Protein AF-A0A923ID00-F1 (afdb_monomer_lite)

Organism: NCBI:txid2763016

Structure (mmCIF, N/CA/C/O backbone):
data_AF-A0A923ID00-F1
#
_entry.id   AF-A0A923ID00-F1
#
loop_
_atom_site.group_PDB
_atom_site.id
_atom_site.type_symbol
_atom_site.label_atom_id
_atom_site.label_alt_id
_atom_site.label_comp_id
_atom_site.label_asym_id
_atom_site.label_entity_id
_atom_site.label_seq_id
_atom_site.pdbx_PDB_ins_code
_atom_site.Cartn_x
_atom_site.Cartn_y
_atom_site.Cartn_z
_atom_site.occupancy
_atom_site.B_iso_or_equiv
_atom_site.auth_seq_id
_atom_site.auth_comp_id
_atom_site.auth_asym_id
_atom_site.auth_atom_id
_atom_site.pdbx_PDB_model_num
ATOM 1 N N . MET A 1 1 ? 8.584 4.248 -1.261 1.00 43.72 1 MET A N 1
ATOM 2 C CA . MET A 1 1 ? 7.577 3.615 -2.120 1.00 43.72 1 MET A CA 1
ATOM 3 C C . MET A 1 1 ? 6.356 3.355 -1.273 1.00 43.72 1 MET A C 1
ATOM 5 O O . MET A 1 1 ? 6.527 2.798 -0.193 1.00 43.72 1 MET A O 1
ATOM 9 N N . PHE A 1 2 ? 5.211 3.861 -1.730 1.00 53.38 2 PHE A N 1
ATOM 10 C CA . PHE A 1 2 ? 3.881 3.816 -1.102 1.00 53.38 2 PHE A CA 1
ATOM 11 C C . PHE A 1 2 ? 3.507 5.051 -0.258 1.00 53.38 2 PHE A C 1
ATOM 13 O O . PHE A 1 2 ? 3.771 5.183 0.941 1.00 53.38 2 PHE A O 1
ATOM 20 N N . GLY A 1 3 ? 2.934 6.004 -0.998 1.00 63.91 3 GLY A N 1
ATOM 21 C CA . GLY A 1 3 ? 2.226 7.207 -0.568 1.00 63.91 3 GLY A CA 1
ATOM 22 C C . GLY A 1 3 ? 1.264 7.667 -1.671 1.00 63.91 3 GLY A C 1
ATOM 23 O O . GLY A 1 3 ? 1.154 8.874 -1.902 1.00 63.91 3 GLY A O 1
ATOM 24 N N . TYR A 1 4 ? 0.688 6.705 -2.403 1.00 80.00 4 TYR A N 1
ATOM 25 C CA . TYR A 1 4 ? -0.196 6.933 -3.553 1.00 80.00 4 TYR A CA 1
ATOM 26 C C . TYR A 1 4 ? -1.670 6.890 -3.154 1.00 80.00 4 TYR A C 1
ATOM 28 O O . TYR A 1 4 ? -2.497 7.543 -3.791 1.00 80.00 4 TYR A O 1
ATOM 36 N N . LEU A 1 5 ? -1.992 6.159 -2.083 1.00 84.50 5 LEU A N 1
ATOM 37 C CA . LEU A 1 5 ? -3.348 6.006 -1.563 1.00 84.50 5 LEU A CA 1
ATOM 38 C C . LEU A 1 5 ? -3.588 6.970 -0.398 1.00 84.50 5 LEU A C 1
ATOM 40 O O . LEU A 1 5 ? -4.024 6.591 0.688 1.00 84.50 5 LEU A O 1
ATOM 44 N N . THR A 1 6 ? -3.260 8.240 -0.622 1.00 86.75 6 THR A N 1
ATOM 45 C CA . THR A 1 6 ? -3.445 9.310 0.360 1.00 86.75 6 THR A CA 1
ATOM 46 C C . THR A 1 6 ? -4.684 10.132 0.045 1.00 86.75 6 THR A C 1
ATOM 48 O O . THR A 1 6 ? -4.957 10.361 -1.134 1.00 86.75 6 THR A O 1
ATOM 51 N N . PRO A 1 7 ? -5.388 10.653 1.061 1.00 90.38 7 PRO A N 1
ATOM 52 C CA . PRO A 1 7 ? -6.474 11.587 0.826 1.00 90.38 7 PRO A CA 1
ATOM 53 C C . PRO A 1 7 ? -5.959 12.875 0.170 1.00 90.38 7 PRO A C 1
ATOM 55 O O . PRO A 1 7 ? -4.814 13.292 0.379 1.00 90.38 7 PRO A O 1
ATOM 58 N N . LEU A 1 8 ? -6.829 13.527 -0.598 1.00 91.25 8 LEU A N 1
ATOM 59 C CA . LEU A 1 8 ? -6.637 14.903 -1.026 1.00 91.25 8 LEU A CA 1
ATOM 60 C C . LEU A 1 8 ? -6.977 15.823 0.152 1.00 91.25 8 LEU A C 1
ATOM 62 O O . LEU A 1 8 ? -8.150 16.076 0.432 1.00 91.25 8 LEU A O 1
ATOM 66 N N . ASN A 1 9 ? -5.935 16.275 0.857 1.00 87.31 9 ASN A N 1
ATOM 67 C CA . ASN A 1 9 ? -6.047 17.057 2.094 1.00 87.31 9 ASN A CA 1
ATOM 68 C C . ASN A 1 9 ? -6.925 18.306 1.938 1.00 87.31 9 ASN A C 1
ATOM 70 O O . ASN A 1 9 ? -7.743 18.566 2.817 1.00 87.31 9 ASN A O 1
ATOM 74 N N . ASP A 1 10 ? -6.792 19.012 0.815 1.00 87.06 10 ASP A N 1
ATOM 75 C CA . ASP A 1 10 ? -7.501 20.265 0.524 1.00 87.06 10 ASP A CA 1
ATOM 76 C C . ASP A 1 10 ? -9.032 20.079 0.479 1.00 87.06 10 ASP A C 1
ATOM 78 O O . ASP A 1 10 ? -9.789 21.015 0.720 1.00 87.06 10 ASP A O 1
ATOM 82 N N . GLU A 1 11 ? -9.490 18.847 0.238 1.00 91.88 11 GLU A N 1
ATOM 83 C CA . GLU A 1 11 ? -10.904 18.466 0.153 1.00 91.88 11 GLU A CA 1
ATOM 84 C C . GLU A 1 11 ? -11.407 17.740 1.417 1.00 91.88 11 GLU A C 1
ATOM 86 O O . GLU A 1 11 ? -12.543 17.262 1.470 1.00 91.88 11 GLU A O 1
ATOM 91 N N . LEU A 1 12 ? -10.576 17.617 2.461 1.00 91.62 12 LEU A N 1
ATOM 92 C CA . LEU A 1 12 ? -10.998 17.057 3.745 1.00 91.62 12 LEU A CA 1
ATOM 93 C C . LEU A 1 12 ? -11.619 18.137 4.630 1.00 91.62 12 LEU A C 1
ATOM 95 O O . LEU A 1 12 ? -11.028 19.189 4.881 1.00 91.62 12 LEU A O 1
ATOM 99 N N . ARG A 1 13 ? -12.766 17.839 5.255 1.00 92.62 13 ARG A N 1
ATOM 100 C CA . ARG A 1 13 ? -13.257 18.697 6.343 1.00 92.62 13 ARG A CA 1
ATOM 101 C C . ARG A 1 13 ? -12.259 18.651 7.496 1.00 92.62 13 ARG A C 1
ATOM 103 O O . ARG A 1 13 ? -11.671 17.611 7.782 1.00 92.62 13 ARG A O 1
ATOM 110 N N . ILE A 1 14 ? -12.164 19.729 8.275 1.00 90.81 14 ILE A N 1
ATOM 111 C CA . ILE A 1 14 ? -11.240 19.814 9.426 1.00 90.81 14 ILE A CA 1
ATOM 112 C C . ILE A 1 14 ? -11.385 18.612 10.382 1.00 90.81 14 ILE A C 1
ATOM 114 O O . ILE A 1 14 ? -10.395 18.115 10.918 1.00 90.81 14 ILE A O 1
ATOM 118 N N . ARG A 1 15 ? -12.613 18.116 10.594 1.00 90.06 15 ARG A N 1
ATOM 119 C CA . ARG A 1 15 ? -12.877 16.921 11.417 1.00 90.06 15 ARG A CA 1
ATOM 120 C C . ARG A 1 15 ? -12.279 15.640 10.818 1.00 90.06 15 ARG A C 1
ATOM 122 O O . ARG A 1 15 ? -11.720 14.839 11.556 1.00 90.06 15 ARG A O 1
ATOM 129 N N . GLU A 1 16 ? -12.373 15.471 9.500 1.00 91.62 16 GLU A N 1
ATOM 130 C CA . GLU A 1 16 ? -11.871 14.310 8.763 1.00 91.62 16 GLU A CA 1
ATOM 131 C C . GLU A 1 16 ? -10.348 14.365 8.710 1.00 91.62 16 GLU A C 1
ATOM 133 O O . GLU A 1 16 ? -9.690 13.400 9.077 1.00 91.62 16 GLU A O 1
ATOM 138 N N . TYR A 1 17 ? -9.776 15.532 8.414 1.00 90.44 17 TYR A N 1
ATOM 139 C CA . TYR A 1 17 ? -8.335 15.757 8.495 1.00 90.44 17 TYR A CA 1
ATOM 140 C C . TYR A 1 17 ? -7.764 15.405 9.881 1.00 90.44 17 TYR A C 1
ATOM 142 O O . TYR A 1 17 ? -6.772 14.680 9.993 1.00 90.44 17 TYR A O 1
ATOM 150 N N . ARG A 1 18 ? -8.418 15.855 10.963 1.00 89.62 18 ARG A N 1
ATOM 151 C CA . ARG A 1 18 ? -8.026 15.501 12.340 1.00 89.62 18 ARG A CA 1
ATOM 152 C C . ARG A 1 18 ? -8.167 14.006 12.622 1.00 89.62 18 ARG A C 1
ATOM 154 O O . ARG A 1 18 ? -7.300 13.456 13.295 1.00 89.62 18 ARG A O 1
ATOM 161 N N . ALA A 1 19 ? -9.220 13.361 12.123 1.00 90.81 19 ALA A N 1
ATOM 162 C CA . ALA A 1 19 ? -9.419 11.923 12.272 1.00 90.81 19 ALA A CA 1
ATOM 163 C C . ALA A 1 19 ? -8.337 11.127 11.527 1.00 90.81 19 ALA A C 1
ATOM 165 O O . ALA A 1 19 ? -7.677 10.294 12.141 1.00 90.81 19 ALA A O 1
ATOM 166 N N . TYR A 1 20 ? -8.070 11.448 10.259 1.00 91.50 20 TYR A N 1
ATOM 167 C CA . TYR A 1 20 ? -7.022 10.819 9.454 1.00 91.50 20 TYR A CA 1
ATOM 168 C C . TYR A 1 20 ? -5.645 10.951 10.109 1.00 91.50 20 TYR A C 1
ATOM 170 O O . TYR A 1 20 ? -4.943 9.959 10.309 1.00 91.50 20 TYR A O 1
ATOM 178 N N . ARG A 1 21 ? -5.282 12.170 10.536 1.00 89.31 21 ARG A N 1
ATOM 179 C CA . ARG A 1 21 ? -4.042 12.413 11.286 1.00 89.31 21 ARG A CA 1
ATOM 180 C C . ARG A 1 21 ? -4.016 11.621 12.596 1.00 89.31 21 ARG A C 1
ATOM 182 O O . ARG A 1 21 ? -2.974 11.082 12.965 1.00 89.31 21 ARG A O 1
ATOM 189 N N . GLY A 1 22 ? -5.152 11.528 13.282 1.00 92.25 22 GLY A N 1
ATOM 190 C CA . GLY A 1 22 ? -5.307 10.738 14.497 1.00 92.25 22 GLY A CA 1
ATOM 191 C C . GLY A 1 22 ? -5.032 9.251 14.277 1.00 92.25 22 GLY A C 1
ATOM 192 O O . GLY A 1 22 ? -4.302 8.660 15.071 1.00 92.25 22 GLY A O 1
ATOM 193 N N . VAL A 1 23 ? -5.537 8.666 13.187 1.00 93.44 23 VAL A N 1
ATOM 194 C CA . VAL A 1 23 ? -5.283 7.265 12.810 1.00 93.44 23 VAL A CA 1
ATOM 195 C C . VAL A 1 23 ? -3.827 7.064 12.387 1.00 93.44 23 VAL A C 1
ATOM 197 O O . VAL A 1 23 ? -3.189 6.136 12.872 1.00 93.44 23 VAL A O 1
ATOM 200 N N . TYR A 1 24 ? -3.246 7.966 11.587 1.00 92.31 24 TYR A N 1
ATOM 201 C CA . TYR A 1 24 ? -1.822 7.916 11.219 1.00 92.31 24 TYR A CA 1
ATOM 202 C C . TYR A 1 24 ? -0.906 7.925 12.456 1.00 92.31 24 TYR A C 1
ATOM 204 O O . TYR A 1 24 ? 0.003 7.102 12.597 1.00 92.31 24 TYR A O 1
ATOM 212 N N . CYS A 1 25 ? -1.167 8.820 13.413 1.00 92.31 25 CYS A N 1
ATOM 213 C CA . CYS A 1 25 ? -0.431 8.849 14.675 1.00 92.31 25 CYS A CA 1
ATOM 214 C C . CYS A 1 25 ? -0.750 7.644 15.574 1.00 92.31 25 CYS A C 1
ATOM 216 O O . CYS A 1 25 ? 0.135 7.189 16.302 1.00 92.31 25 CYS A O 1
ATOM 218 N N . GLY A 1 26 ? -1.972 7.112 15.511 1.00 93.75 26 GLY A N 1
ATOM 219 C CA . GLY A 1 26 ? -2.363 5.869 16.175 1.00 93.75 26 GLY A CA 1
ATOM 220 C C . GLY A 1 26 ? -1.537 4.687 15.671 1.00 93.75 26 GLY A C 1
ATOM 221 O O . GLY A 1 26 ? -0.954 3.966 16.475 1.00 93.75 26 GLY A O 1
ATOM 222 N N . LEU A 1 27 ? -1.361 4.567 14.351 1.00 94.19 27 LEU A N 1
ATOM 223 C CA . LEU A 1 27 ? -0.526 3.541 13.719 1.00 94.19 27 LEU A CA 1
ATOM 224 C C . LEU A 1 27 ? 0.938 3.656 14.158 1.00 94.19 27 LEU A C 1
ATOM 226 O O . LEU A 1 27 ? 1.554 2.664 14.538 1.00 94.19 27 LEU A O 1
ATOM 230 N N . CYS A 1 28 ? 1.480 4.877 14.207 1.00 93.38 28 CYS A N 1
ATOM 231 C CA . CYS A 1 28 ? 2.819 5.141 14.746 1.00 93.38 28 CYS A CA 1
ATOM 232 C C . CYS A 1 28 ? 2.980 4.630 16.188 1.00 93.38 28 CYS A C 1
ATOM 234 O O . CYS A 1 28 ? 3.991 4.015 16.539 1.00 93.38 28 CYS A O 1
ATOM 236 N N . LYS A 1 29 ? 1.993 4.896 17.053 1.00 92.50 29 LYS A N 1
ATOM 237 C CA . LYS A 1 29 ? 2.026 4.433 18.445 1.00 92.50 29 LYS A CA 1
ATOM 238 C C . LYS A 1 29 ? 1.856 2.926 18.550 1.00 92.50 29 LYS A C 1
ATOM 240 O O . LYS A 1 29 ? 2.556 2.318 19.356 1.00 92.50 29 LYS A O 1
ATOM 245 N N . GLU A 1 30 ? 0.994 2.338 17.731 1.00 94.56 30 GLU A N 1
ATOM 246 C CA . GLU A 1 30 ? 0.755 0.899 17.708 1.00 94.56 30 GLU A CA 1
ATOM 247 C C . GLU A 1 30 ? 2.005 0.124 17.270 1.00 94.56 30 GLU A C 1
ATOM 249 O O . GLU A 1 30 ? 2.373 -0.846 17.931 1.00 94.56 30 GLU A O 1
ATOM 254 N N . LEU A 1 31 ? 2.732 0.611 16.255 1.00 93.94 31 LEU A N 1
ATOM 255 C CA . LEU A 1 31 ? 4.055 0.097 15.874 1.00 93.94 31 LEU A CA 1
ATOM 256 C C . LEU A 1 31 ? 5.018 0.135 17.066 1.00 93.94 31 LEU A C 1
ATOM 258 O O . LEU A 1 31 ? 5.549 -0.894 17.482 1.00 93.94 31 LEU A O 1
ATOM 262 N N . GLY A 1 32 ? 5.165 1.309 17.689 1.00 92.69 32 GLY A N 1
ATOM 263 C CA . GLY A 1 32 ? 6.022 1.485 18.861 1.00 92.69 32 GLY A CA 1
ATOM 264 C C . GLY A 1 32 ? 5.678 0.549 20.023 1.00 92.69 32 GLY A C 1
ATOM 265 O O . GLY A 1 32 ? 6.578 0.024 20.675 1.00 92.69 32 GLY A O 1
ATOM 266 N N . ARG A 1 33 ? 4.381 0.330 20.266 1.00 92.50 33 ARG A N 1
ATOM 267 C CA . ARG A 1 33 ? 3.855 -0.529 21.333 1.00 92.50 33 ARG A CA 1
ATOM 268 C C . ARG A 1 33 ? 4.092 -2.013 21.056 1.00 92.50 33 ARG A C 1
ATOM 270 O O . ARG A 1 33 ? 4.426 -2.745 21.980 1.00 92.50 33 ARG A O 1
ATOM 277 N N . ARG A 1 34 ? 3.902 -2.460 19.811 1.00 93.50 34 ARG A N 1
ATOM 278 C CA . ARG A 1 34 ? 4.012 -3.877 19.422 1.00 93.50 34 ARG A CA 1
ATOM 279 C C . ARG A 1 34 ? 5.435 -4.326 19.134 1.00 93.50 34 ARG A C 1
ATOM 281 O O . ARG A 1 34 ? 5.768 -5.470 19.424 1.00 93.50 34 ARG A O 1
ATOM 288 N N . TYR A 1 35 ? 6.231 -3.452 18.527 1.00 93.00 35 TYR A N 1
ATOM 289 C CA . TYR A 1 35 ? 7.487 -3.809 17.862 1.00 93.00 35 TYR A CA 1
ATOM 290 C C . TYR A 1 35 ? 8.658 -2.905 18.265 1.00 93.00 35 TYR A C 1
ATOM 292 O O . TYR A 1 35 ? 9.747 -2.996 17.704 1.00 93.00 35 TYR A O 1
ATOM 300 N N . GLY A 1 36 ? 8.454 -2.029 19.251 1.00 90.38 36 GLY A N 1
ATOM 301 C CA . GLY A 1 36 ? 9.482 -1.130 19.763 1.00 90.38 36 GLY A CA 1
ATOM 302 C C . GLY A 1 36 ? 9.689 0.117 18.903 1.00 90.38 36 GLY A C 1
ATOM 303 O O . GLY A 1 36 ? 9.139 0.276 17.816 1.00 90.38 36 GLY A O 1
ATOM 304 N N . GLN A 1 37 ? 10.500 1.047 19.403 1.00 89.00 37 GLN A N 1
ATOM 305 C CA . GLN A 1 37 ? 10.597 2.404 18.850 1.00 89.00 37 GLN A CA 1
ATOM 306 C C . GLN A 1 37 ? 11.162 2.467 17.426 1.00 89.00 37 GLN A C 1
ATOM 308 O O . GLN A 1 37 ? 10.753 3.342 16.666 1.00 89.00 37 GLN A O 1
ATOM 313 N N . ALA A 1 38 ? 12.046 1.538 17.050 1.00 86.38 38 ALA A N 1
ATOM 314 C CA . ALA A 1 38 ? 12.622 1.479 15.706 1.00 86.38 38 ALA A CA 1
ATOM 315 C C . ALA A 1 38 ? 11.554 1.236 14.625 1.00 86.38 38 ALA A C 1
ATOM 317 O O . ALA A 1 38 ? 11.613 1.839 13.557 1.00 86.38 38 ALA A O 1
ATOM 318 N N . SER A 1 39 ? 10.523 0.439 14.929 1.00 86.44 39 SER A N 1
ATOM 319 C CA . SER A 1 39 ? 9.430 0.142 13.991 1.00 86.44 39 SER A CA 1
ATOM 320 C C . SER A 1 39 ? 8.610 1.375 13.594 1.00 86.44 39 SER A C 1
ATOM 322 O O . SER A 1 39 ? 7.990 1.389 12.536 1.00 86.44 39 SER A O 1
ATOM 324 N N . ARG A 1 40 ? 8.648 2.455 14.388 1.00 88.81 40 ARG A N 1
ATOM 325 C CA . ARG A 1 40 ? 7.964 3.716 14.060 1.00 88.81 40 ARG A CA 1
ATOM 326 C C . ARG A 1 40 ? 8.525 4.380 12.804 1.00 88.81 40 ARG A C 1
ATOM 328 O O . ARG A 1 40 ? 7.817 5.162 12.181 1.00 88.81 40 ARG A O 1
ATOM 335 N N . LEU A 1 41 ? 9.774 4.079 12.441 1.00 85.06 41 LEU A N 1
ATOM 336 C CA . LEU A 1 41 ? 10.413 4.583 11.222 1.00 85.06 41 LEU A CA 1
ATOM 337 C C . LEU A 1 41 ? 9.831 3.955 9.951 1.00 85.06 41 LEU A C 1
ATOM 339 O O . LEU A 1 41 ? 10.010 4.506 8.871 1.00 85.06 41 LEU A O 1
ATOM 343 N N . LEU A 1 42 ? 9.118 2.833 10.082 1.00 84.94 42 LEU A N 1
ATOM 344 C CA . LEU A 1 42 ? 8.449 2.160 8.969 1.00 84.94 42 LEU A CA 1
ATOM 345 C C . LEU A 1 42 ? 7.152 2.854 8.554 1.00 84.94 42 LEU A C 1
ATOM 347 O O . LEU A 1 42 ? 6.598 2.533 7.508 1.00 84.94 42 LEU A O 1
ATOM 351 N N . LEU A 1 43 ? 6.644 3.767 9.387 1.00 85.19 43 LEU A N 1
ATOM 352 C CA . LEU A 1 43 ? 5.345 4.400 9.212 1.00 85.19 43 LEU A CA 1
ATOM 353 C C . LEU A 1 43 ? 5.183 4.985 7.805 1.00 85.19 43 LEU A C 1
ATOM 355 O O . LEU A 1 43 ? 5.946 5.854 7.380 1.00 85.19 43 LEU A O 1
ATOM 359 N N . ASN A 1 44 ? 4.135 4.543 7.118 1.00 80.31 44 ASN A N 1
ATOM 360 C CA . ASN A 1 44 ? 3.734 5.048 5.816 1.00 80.31 44 ASN A CA 1
ATOM 361 C C . ASN A 1 44 ? 2.235 5.385 5.811 1.00 80.31 44 ASN A C 1
ATOM 363 O O . ASN A 1 44 ? 1.484 5.006 6.712 1.00 80.31 44 ASN A O 1
ATOM 367 N N . TYR A 1 45 ? 1.810 6.158 4.813 1.00 78.06 45 TYR A N 1
ATOM 368 C CA . TYR A 1 45 ? 0.412 6.574 4.702 1.00 78.06 45 TYR A CA 1
ATOM 369 C C . TYR A 1 45 ? -0.478 5.481 4.110 1.00 78.06 45 TYR A C 1
ATOM 371 O O . TYR A 1 45 ? -1.638 5.383 4.488 1.00 78.06 45 TYR A O 1
ATOM 379 N N . ASP A 1 46 ? 0.056 4.627 3.240 1.00 80.06 46 ASP A N 1
ATOM 380 C CA . ASP A 1 46 ? -0.772 3.656 2.522 1.00 80.06 46 ASP A CA 1
ATOM 381 C C . ASP A 1 46 ? -1.344 2.576 3.463 1.00 80.06 46 ASP A C 1
ATOM 383 O O . ASP A 1 46 ? -2.474 2.134 3.276 1.00 80.06 46 ASP A O 1
ATOM 387 N N . LEU A 1 47 ? -0.656 2.220 4.557 1.00 88.69 47 LEU A N 1
ATOM 388 C CA . LEU A 1 47 ? -1.190 1.270 5.548 1.00 88.69 47 LEU A CA 1
ATOM 389 C C . LEU A 1 47 ? -2.191 1.922 6.518 1.00 88.69 47 LEU A C 1
ATOM 391 O O . LEU A 1 47 ? -2.919 1.215 7.215 1.00 88.69 47 LEU A O 1
ATOM 395 N N . VAL A 1 48 ? -2.315 3.256 6.521 1.00 90.19 48 VAL A N 1
ATOM 396 C CA . VAL A 1 48 ? -3.452 3.922 7.180 1.00 90.19 48 VAL A CA 1
ATOM 397 C C . VAL A 1 48 ? -4.753 3.562 6.476 1.00 90.19 48 VAL A C 1
ATOM 399 O O . VAL A 1 48 ? -5.759 3.369 7.154 1.00 90.19 48 VAL A O 1
ATOM 402 N N . LEU A 1 49 ? -4.740 3.386 5.150 1.00 92.12 49 LEU A N 1
ATOM 403 C CA . LEU A 1 49 ? -5.921 2.937 4.417 1.00 92.12 49 LEU A CA 1
ATOM 404 C C . LEU A 1 49 ? -6.384 1.551 4.881 1.00 92.12 49 LEU A C 1
ATOM 406 O O . LEU A 1 49 ? -7.581 1.342 5.053 1.00 92.12 49 LEU A O 1
ATOM 410 N N . ILE A 1 50 ? -5.449 0.632 5.143 1.00 95.25 50 ILE A N 1
ATOM 411 C CA . ILE A 1 50 ? -5.760 -0.698 5.690 1.00 95.25 50 ILE A CA 1
ATOM 412 C C . ILE A 1 50 ? -6.435 -0.581 7.055 1.00 95.25 50 ILE A C 1
ATOM 414 O O . ILE A 1 50 ? -7.468 -1.209 7.278 1.00 95.25 50 ILE A O 1
ATOM 418 N N . ALA A 1 51 ? -5.904 0.262 7.945 1.00 95.50 51 ALA A N 1
ATOM 419 C CA . ALA A 1 51 ? -6.522 0.491 9.248 1.00 95.50 51 ALA A CA 1
ATOM 420 C C . ALA A 1 51 ? -7.937 1.077 9.116 1.00 95.50 51 ALA A C 1
ATOM 422 O O . ALA A 1 51 ? -8.873 0.563 9.725 1.00 95.50 51 ALA A O 1
ATOM 423 N N . LEU A 1 52 ? -8.106 2.106 8.275 1.00 95.19 52 LEU A N 1
ATOM 424 C CA . LEU A 1 52 ? -9.397 2.753 8.030 1.00 95.19 52 LEU A CA 1
ATOM 425 C C . LEU A 1 52 ? -10.425 1.796 7.422 1.00 95.19 52 LEU A C 1
ATOM 427 O O . LEU A 1 52 ? -11.586 1.837 7.826 1.00 95.19 52 LEU A O 1
ATOM 431 N N . ALA A 1 53 ? -10.011 0.952 6.474 1.00 95.75 53 ALA A N 1
ATOM 432 C CA . ALA A 1 53 ? -10.870 -0.033 5.829 1.00 95.75 53 ALA A CA 1
ATOM 433 C C . ALA A 1 53 ? -11.298 -1.131 6.812 1.00 95.75 53 ALA A C 1
ATOM 435 O O . ALA A 1 53 ? -12.489 -1.403 6.931 1.00 95.75 53 ALA A O 1
ATOM 436 N N . ALA A 1 54 ? -10.353 -1.715 7.556 1.00 96.75 54 ALA A N 1
ATOM 437 C CA . ALA A 1 54 ? -10.644 -2.765 8.529 1.00 96.75 54 ALA A CA 1
ATOM 438 C C . ALA A 1 54 ? -11.573 -2.273 9.651 1.00 96.75 54 ALA A C 1
ATOM 440 O O . ALA A 1 54 ? -12.608 -2.886 9.910 1.00 96.75 54 ALA A O 1
ATOM 441 N N . ASP A 1 55 ? -11.258 -1.131 10.273 1.00 96.25 55 ASP A N 1
ATOM 442 C CA . ASP A 1 55 ? -12.111 -0.555 11.320 1.00 96.25 55 ASP A CA 1
ATOM 443 C C . ASP A 1 55 ? -13.454 -0.062 10.746 1.00 96.25 55 ASP A C 1
ATOM 445 O O . ASP A 1 55 ? -14.501 -0.225 11.375 1.00 96.25 55 ASP A O 1
ATOM 449 N N . GLY A 1 56 ? -13.444 0.471 9.518 1.00 96.19 56 GLY A N 1
ATOM 450 C CA . GLY A 1 56 ? -14.628 0.942 8.796 1.00 96.19 56 GLY A CA 1
ATOM 451 C C . GLY A 1 56 ? -15.650 -0.159 8.512 1.00 96.19 56 GLY A C 1
ATOM 452 O O . GLY A 1 56 ? -16.852 0.048 8.687 1.00 96.19 56 GLY A O 1
ATOM 453 N N . LEU A 1 57 ? -15.183 -1.342 8.109 1.00 96.25 57 LEU A N 1
ATOM 454 C CA . LEU A 1 57 ? -16.021 -2.518 7.853 1.00 96.25 57 LEU A CA 1
ATOM 455 C C . LEU A 1 57 ? -16.516 -3.169 9.145 1.00 96.25 57 LEU A C 1
ATOM 457 O O . LEU A 1 57 ? -17.668 -3.607 9.215 1.00 96.25 57 LEU A O 1
ATOM 461 N N . ALA A 1 58 ? -15.660 -3.208 10.168 1.00 95.56 58 ALA A N 1
ATOM 462 C CA . ALA A 1 58 ? -15.988 -3.754 11.479 1.00 95.56 58 ALA A CA 1
ATOM 463 C C . ALA A 1 58 ? -16.930 -2.851 12.299 1.00 95.56 58 ALA A C 1
ATOM 465 O O . ALA A 1 58 ? -17.474 -3.308 13.302 1.00 95.56 58 ALA A O 1
ATOM 466 N N . GLY A 1 59 ? -17.136 -1.593 11.888 1.00 93.69 59 GLY A N 1
ATOM 467 C CA . GLY A 1 59 ? -17.933 -0.621 12.643 1.00 93.69 59 GLY A CA 1
ATOM 468 C C . GLY A 1 59 ? -17.248 -0.168 13.930 1.00 93.69 59 GLY A C 1
ATOM 469 O O . GLY A 1 59 ? -17.914 0.128 14.919 1.00 93.69 59 GLY A O 1
ATOM 470 N N . VAL A 1 60 ? -15.913 -0.153 13.941 1.00 92.38 60 VAL A N 1
ATOM 471 C CA . VAL A 1 60 ? -15.120 0.321 15.077 1.00 92.38 60 VAL A CA 1
ATOM 472 C C . VAL A 1 60 ? -14.918 1.831 14.920 1.00 92.38 60 VAL A C 1
ATOM 474 O O . VAL A 1 60 ? -14.183 2.254 14.023 1.00 92.38 60 VAL A O 1
ATOM 477 N N . PRO A 1 61 ? -15.535 2.669 15.772 1.00 83.88 61 PRO A N 1
ATOM 478 C CA . PRO A 1 61 ? -15.377 4.110 15.663 1.00 83.88 61 PRO A CA 1
ATOM 479 C C . PRO A 1 61 ? -13.962 4.531 16.089 1.00 83.88 61 PRO A C 1
ATOM 481 O O . PRO A 1 61 ? -13.379 3.926 16.999 1.00 83.88 61 PRO A O 1
ATOM 484 N N . PRO A 1 62 ? -13.404 5.604 15.500 1.00 77.25 62 PRO A N 1
ATOM 485 C CA . PRO A 1 62 ? -12.101 6.113 15.899 1.00 77.25 62 PRO A CA 1
ATOM 486 C C . PRO A 1 62 ? -12.153 6.643 17.338 1.00 77.25 62 PRO A C 1
ATOM 488 O O . PRO A 1 62 ? -12.798 7.650 17.637 1.00 77.25 62 PRO A O 1
ATOM 491 N N . GLN A 1 63 ? -11.435 5.981 18.245 1.00 83.38 63 GLN A N 1
ATOM 492 C CA . GLN A 1 63 ? -11.320 6.403 19.640 1.00 83.38 63 GLN A CA 1
ATOM 493 C C . GLN A 1 63 ? -10.204 7.438 19.770 1.00 83.38 63 GLN A C 1
ATOM 495 O O . GLN A 1 63 ? -9.050 7.099 20.025 1.00 83.38 63 GLN A O 1
ATOM 500 N N . LEU A 1 64 ? -10.540 8.706 19.536 1.00 87.75 64 LEU A N 1
ATOM 501 C CA . LEU A 1 64 ? -9.568 9.796 19.551 1.00 87.75 64 LEU A CA 1
ATOM 502 C C . LEU A 1 64 ? -9.371 10.365 20.962 1.00 87.75 64 LEU A C 1
ATOM 504 O O . LEU A 1 64 ? -10.281 10.960 21.539 1.00 87.75 64 LEU A O 1
ATOM 508 N N . SER A 1 65 ? -8.149 10.265 21.478 1.00 88.94 65 SER A N 1
ATOM 509 C CA . SER A 1 65 ? -7.708 10.859 22.744 1.00 88.94 65 SER A CA 1
ATOM 510 C C . SER A 1 65 ? -6.693 11.990 22.494 1.00 88.94 65 SER A C 1
ATOM 512 O O . SER A 1 65 ? -5.818 11.872 21.631 1.00 88.94 65 SER A O 1
ATOM 514 N N . PRO A 1 66 ? -6.767 13.121 23.226 1.00 90.25 66 PRO A N 1
ATOM 515 C CA . PRO A 1 66 ? -5.726 14.146 23.195 1.00 90.25 66 PRO A CA 1
ATOM 516 C C . PRO A 1 66 ? -4.403 13.643 23.784 1.00 90.25 66 PRO A C 1
ATOM 518 O O . PRO A 1 66 ? -4.225 13.574 25.002 1.00 90.25 66 PRO A O 1
ATOM 521 N N . GLU A 1 67 ? -3.432 13.363 22.921 1.00 89.00 67 GLU A N 1
ATOM 522 C CA . GLU A 1 67 ? -2.137 12.809 23.309 1.00 89.00 67 GLU A CA 1
ATOM 523 C C . GLU A 1 67 ? -0.970 13.589 22.693 1.00 89.00 67 GLU A C 1
ATOM 525 O O . GLU A 1 67 ? -1.125 14.340 21.733 1.00 89.00 67 GLU A O 1
ATOM 530 N N . ARG A 1 68 ? 0.225 13.428 23.274 1.00 85.00 68 ARG A N 1
ATOM 531 C CA . ARG A 1 68 ? 1.468 13.990 22.725 1.00 85.00 68 ARG A CA 1
ATOM 532 C C . ARG A 1 68 ? 2.102 13.006 21.742 1.00 85.00 68 ARG A C 1
ATOM 534 O O . ARG A 1 68 ? 2.044 11.786 21.949 1.00 85.00 68 ARG A O 1
ATOM 541 N N . CYS A 1 69 ? 2.733 13.545 20.705 1.00 83.44 69 CYS A N 1
ATOM 542 C CA . CYS A 1 69 ? 3.542 12.806 19.739 1.00 83.44 69 CYS A CA 1
ATOM 543 C C . CYS A 1 69 ? 5.031 13.093 19.977 1.00 83.44 69 CYS A C 1
ATOM 545 O O . CYS A 1 69 ? 5.386 14.179 20.425 1.00 83.44 69 CYS A O 1
ATOM 547 N N . ILE A 1 70 ? 5.914 12.147 19.647 1.00 78.94 70 ILE A N 1
ATOM 548 C CA . ILE A 1 70 ? 7.372 12.358 19.732 1.00 78.94 70 ILE A CA 1
ATOM 549 C C . ILE A 1 70 ? 7.815 13.470 18.767 1.00 78.94 70 ILE A C 1
ATOM 551 O O . ILE A 1 70 ? 8.694 14.252 19.105 1.00 78.94 70 ILE A O 1
ATOM 555 N N . ALA A 1 71 ? 7.164 13.583 17.604 1.00 77.06 71 ALA A N 1
ATOM 556 C CA . ALA A 1 71 ? 7.414 14.651 16.632 1.00 77.06 71 ALA A CA 1
ATOM 557 C C . ALA A 1 71 ? 6.847 16.021 17.064 1.00 77.06 71 ALA A C 1
ATOM 559 O O . ALA A 1 71 ? 7.261 17.050 16.545 1.00 77.06 71 ALA A O 1
ATOM 560 N N . GLY A 1 72 ? 5.922 16.043 18.029 1.00 76.19 72 GLY A N 1
ATOM 561 C CA . GLY A 1 72 ? 5.285 17.254 18.546 1.00 76.19 72 GLY A CA 1
ATOM 562 C C . GLY A 1 72 ? 5.098 17.172 20.062 1.00 76.19 72 GLY A C 1
ATOM 563 O O . GLY A 1 72 ? 3.962 17.076 20.526 1.00 76.19 72 GLY A O 1
ATOM 564 N N . PRO A 1 73 ? 6.182 17.182 20.861 1.00 79.56 73 PRO A N 1
ATOM 565 C CA . PRO A 1 73 ? 6.114 16.878 22.293 1.00 79.56 73 PRO A CA 1
ATOM 566 C C . PRO A 1 73 ? 5.433 17.979 23.118 1.00 79.56 73 PRO A C 1
ATOM 568 O O . PRO A 1 73 ? 5.035 17.741 24.261 1.00 79.56 73 PRO A O 1
ATOM 571 N N . PHE A 1 74 ? 5.280 19.178 22.554 1.00 82.12 74 PHE A N 1
ATOM 572 C CA . PHE A 1 74 ? 4.733 20.350 23.239 1.00 82.12 74 PHE A CA 1
ATOM 573 C C . PHE A 1 74 ? 3.236 20.566 23.000 1.00 82.12 74 PHE 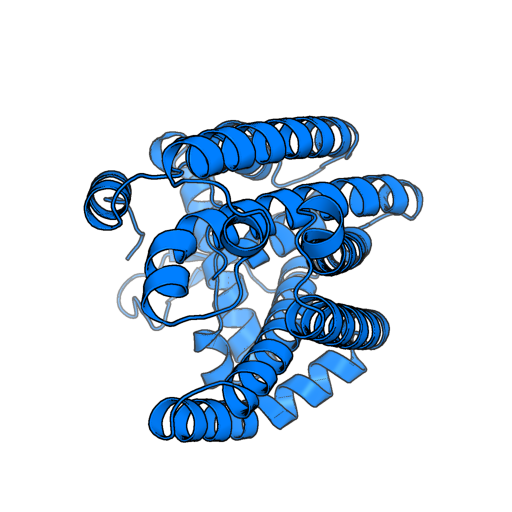A C 1
ATOM 575 O O . PHE A 1 74 ? 2.592 21.245 23.796 1.00 82.12 74 PHE A O 1
ATOM 582 N N . ALA A 1 75 ? 2.660 19.951 21.964 1.00 80.50 75 ALA A N 1
ATOM 583 C CA . ALA A 1 75 ? 1.248 20.083 21.629 1.00 80.50 75 ALA A CA 1
ATOM 584 C C . ALA A 1 75 ? 0.535 18.735 21.768 1.00 80.50 75 ALA A C 1
ATOM 586 O O . ALA A 1 75 ? 1.038 17.695 21.344 1.00 80.50 75 ALA A O 1
ATOM 587 N N . ARG A 1 76 ? -0.657 18.752 22.370 1.00 85.00 76 ARG A N 1
ATOM 588 C CA . ARG A 1 76 ? -1.566 17.605 22.306 1.00 85.00 76 ARG A CA 1
ATOM 589 C C . ARG A 1 76 ? -2.403 17.723 21.045 1.00 85.00 76 ARG A C 1
ATOM 591 O O . ARG A 1 76 ? -2.910 18.800 20.744 1.00 85.00 76 ARG A O 1
ATOM 598 N N . HIS A 1 77 ? -2.580 16.615 20.347 1.00 85.88 77 HIS A N 1
ATOM 599 C CA . HIS A 1 77 ? -3.530 16.517 19.248 1.00 85.88 77 HIS A CA 1
ATOM 600 C C . HIS A 1 77 ? -4.296 15.192 19.351 1.00 85.88 77 HIS A C 1
ATOM 602 O O . HIS A 1 77 ? -3.875 14.306 20.098 1.00 85.88 77 HIS A O 1
ATOM 608 N N . PRO A 1 78 ? -5.435 15.052 18.655 1.00 89.12 78 PRO A N 1
ATOM 609 C CA . PRO A 1 78 ? -6.177 13.797 18.636 1.00 89.12 78 PRO A CA 1
ATOM 610 C C . PRO A 1 78 ? -5.297 12.669 18.084 1.00 89.12 78 PRO A C 1
ATOM 612 O O . PRO A 1 78 ? -4.666 12.840 17.037 1.00 89.12 78 PRO A O 1
ATOM 615 N N . ILE A 1 79 ? -5.234 11.545 18.793 1.00 91.75 79 ILE A N 1
ATOM 616 C CA . ILE A 1 79 ? -4.563 10.310 18.376 1.00 91.75 79 ILE A CA 1
ATOM 617 C C . ILE A 1 79 ? -5.536 9.157 18.597 1.00 91.75 79 ILE A C 1
ATOM 619 O O . ILE A 1 79 ? -6.217 9.122 19.616 1.00 91.75 79 ILE A O 1
ATOM 623 N N . SER A 1 80 ? -5.624 8.238 17.636 1.00 92.12 80 SER A N 1
ATOM 624 C CA . SER A 1 80 ? -6.452 7.044 17.789 1.00 92.12 80 SER A CA 1
ATOM 625 C C . SER A 1 80 ? -5.818 6.081 18.788 1.00 92.12 80 SER A C 1
ATOM 627 O O . SER A 1 80 ? -4.632 5.760 18.674 1.00 92.12 80 SER A O 1
ATOM 629 N N . GLY A 1 81 ? -6.624 5.595 19.730 1.00 91.31 81 GLY A N 1
ATOM 630 C CA . GLY A 1 81 ? -6.288 4.445 20.561 1.00 91.31 81 GLY A CA 1
ATOM 631 C C . GLY A 1 81 ? -6.115 3.161 19.733 1.00 91.31 81 GLY A C 1
ATOM 632 O O . GLY A 1 81 ? -6.402 3.156 18.533 1.00 91.31 81 GLY A O 1
ATOM 633 N N . PRO A 1 82 ? -5.633 2.069 20.352 1.00 93.06 82 PRO A N 1
ATOM 634 C CA . PRO A 1 82 ? -5.400 0.804 19.664 1.00 93.06 82 PRO A CA 1
ATOM 635 C C . PRO A 1 82 ? -6.715 0.174 19.189 1.00 93.06 82 PRO A C 1
ATOM 637 O O . PRO A 1 82 ? -7.625 -0.050 19.984 1.00 93.06 82 PRO A O 1
ATOM 640 N N . THR A 1 83 ? -6.780 -0.174 17.905 1.00 95.75 83 THR A N 1
ATOM 641 C CA . THR A 1 83 ? -7.916 -0.863 17.275 1.00 95.75 83 THR A CA 1
ATOM 642 C C . THR A 1 83 ? -7.454 -2.137 16.557 1.00 95.75 83 THR A C 1
ATOM 644 O O . THR A 1 83 ? -6.260 -2.279 16.259 1.00 95.75 83 THR A O 1
ATOM 647 N N . PRO A 1 84 ? -8.363 -3.083 16.254 1.00 95.00 84 PRO A N 1
ATOM 648 C CA . PRO A 1 84 ? -8.046 -4.238 15.414 1.00 95.00 84 PRO A CA 1
ATOM 649 C C . PRO A 1 84 ? -7.534 -3.866 14.010 1.00 95.00 84 PRO A C 1
ATOM 651 O O . PRO A 1 84 ? -6.648 -4.550 13.495 1.00 95.00 84 PRO A O 1
ATOM 654 N N . GLY A 1 85 ? -8.020 -2.778 13.404 1.00 96.12 85 GLY A N 1
ATOM 655 C CA . GLY A 1 85 ? -7.521 -2.283 12.120 1.00 96.12 85 GLY A CA 1
ATOM 656 C C . GLY A 1 85 ? -6.101 -1.730 12.209 1.00 96.12 85 GLY A C 1
ATOM 657 O O . GLY A 1 85 ? -5.244 -2.100 11.405 1.00 96.12 85 GLY A O 1
ATOM 658 N N . LEU A 1 86 ? -5.795 -0.922 13.231 1.00 95.94 86 LEU A N 1
ATOM 659 C CA . LEU A 1 86 ? -4.428 -0.446 13.486 1.00 95.94 86 LEU A CA 1
ATOM 660 C C . LEU A 1 86 ? -3.464 -1.597 13.786 1.00 95.94 86 LEU A C 1
ATOM 662 O O . LEU A 1 86 ? -2.313 -1.570 13.354 1.00 95.94 86 LEU A O 1
ATOM 666 N N . ALA A 1 87 ? -3.940 -2.619 14.495 1.00 96.69 87 ALA A N 1
ATOM 667 C CA . ALA A 1 87 ? -3.204 -3.847 14.743 1.00 96.69 87 ALA A CA 1
ATOM 668 C C . ALA A 1 87 ? -2.840 -4.573 13.441 1.00 96.69 87 ALA A C 1
ATOM 670 O O . ALA A 1 87 ? -1.673 -4.901 13.237 1.00 96.69 87 ALA A O 1
ATOM 671 N N . LEU A 1 88 ? -3.823 -4.795 12.561 1.00 96.94 88 LEU A N 1
ATOM 672 C CA . LEU A 1 88 ? -3.614 -5.409 11.248 1.00 96.94 88 LEU A CA 1
ATOM 673 C C . LEU A 1 88 ? -2.626 -4.597 10.405 1.00 96.94 88 LEU A C 1
ATOM 675 O O . LEU A 1 88 ? -1.674 -5.160 9.873 1.00 96.94 88 LEU A O 1
ATOM 679 N N . ALA A 1 89 ? -2.821 -3.281 10.324 1.00 96.38 89 ALA A N 1
ATOM 680 C CA . ALA A 1 89 ? -1.950 -2.392 9.567 1.00 96.38 89 ALA A CA 1
ATOM 681 C C . ALA A 1 89 ? -0.509 -2.396 10.098 1.00 96.38 89 ALA A C 1
ATOM 683 O O . ALA A 1 89 ? 0.430 -2.423 9.306 1.00 96.38 89 ALA A O 1
ATOM 684 N N . ALA A 1 90 ? -0.315 -2.412 11.422 1.00 96.25 90 ALA A N 1
ATOM 685 C CA . ALA A 1 90 ? 1.011 -2.488 12.032 1.00 96.25 90 ALA A CA 1
ATOM 686 C C . ALA A 1 90 ? 1.706 -3.826 11.738 1.00 96.25 90 ALA A C 1
ATOM 688 O O . ALA A 1 90 ? 2.895 -3.837 11.417 1.00 96.25 90 ALA A O 1
ATOM 689 N N . ASP A 1 91 ? 0.974 -4.942 11.833 1.00 96.75 91 ASP A N 1
ATOM 690 C CA . ASP A 1 91 ? 1.493 -6.276 11.520 1.00 96.75 91 ASP A CA 1
ATOM 691 C C . ASP A 1 91 ? 1.890 -6.357 10.030 1.00 96.75 91 ASP A C 1
ATOM 693 O O . ASP A 1 91 ? 3.014 -6.738 9.706 1.00 96.75 91 ASP A O 1
ATOM 697 N N . ALA A 1 92 ? 1.009 -5.918 9.125 1.00 95.88 92 ALA A N 1
ATOM 698 C CA . ALA A 1 92 ? 1.251 -5.918 7.682 1.00 95.88 92 ALA A CA 1
ATOM 699 C C . ALA A 1 92 ? 2.412 -5.002 7.275 1.00 95.88 92 ALA A C 1
ATOM 701 O O . ALA A 1 92 ? 3.253 -5.394 6.468 1.00 95.88 92 ALA A O 1
ATOM 702 N N . LEU A 1 93 ? 2.503 -3.803 7.857 1.00 94.38 93 LEU A N 1
ATOM 703 C CA . LEU A 1 93 ? 3.594 -2.873 7.581 1.00 94.38 93 LEU A CA 1
ATOM 704 C C . LEU A 1 93 ? 4.950 -3.460 7.972 1.00 94.38 93 LEU A C 1
ATOM 706 O O . LEU A 1 93 ? 5.928 -3.289 7.244 1.00 94.38 93 LEU A O 1
ATOM 710 N N . LEU A 1 94 ? 5.013 -4.161 9.105 1.00 94.69 94 LEU A N 1
ATOM 711 C CA . LEU A 1 94 ? 6.240 -4.802 9.550 1.00 94.69 94 LEU A CA 1
ATOM 712 C C . LEU A 1 94 ? 6.656 -5.946 8.621 1.00 94.69 94 LEU A C 1
ATOM 714 O O . LEU A 1 94 ? 7.829 -6.020 8.261 1.00 94.69 94 LEU A O 1
ATOM 718 N N . LEU A 1 95 ? 5.707 -6.791 8.203 1.00 94.81 95 LEU A N 1
ATOM 719 C CA . LEU A 1 95 ? 5.961 -7.865 7.239 1.00 94.81 95 LEU A CA 1
ATOM 720 C C . LEU A 1 95 ? 6.450 -7.298 5.895 1.00 94.81 95 LEU A C 1
ATOM 722 O O . LEU A 1 95 ? 7.500 -7.707 5.410 1.00 94.81 95 LEU A O 1
ATOM 726 N N . LEU A 1 96 ? 5.755 -6.303 5.327 1.00 92.44 96 LEU A N 1
ATOM 727 C CA . LEU A 1 96 ? 6.166 -5.650 4.074 1.00 92.44 96 LEU A CA 1
ATOM 728 C C . LEU A 1 96 ? 7.560 -5.035 4.176 1.00 92.44 96 LEU A C 1
ATOM 730 O O . LEU A 1 96 ? 8.393 -5.205 3.287 1.00 92.44 96 LEU A O 1
ATOM 734 N N . SER A 1 97 ? 7.823 -4.328 5.274 1.00 91.00 97 SER A N 1
ATOM 735 C CA . SER A 1 97 ? 9.114 -3.680 5.494 1.00 91.00 97 SER A CA 1
ATOM 736 C C . SER A 1 97 ? 10.240 -4.696 5.631 1.00 91.00 97 SER A C 1
ATOM 738 O O . SER A 1 97 ? 11.334 -4.452 5.137 1.00 91.00 97 SER A O 1
ATOM 740 N N . TRP A 1 98 ? 9.981 -5.836 6.273 1.00 92.12 98 TRP A N 1
ATOM 741 C CA . TRP A 1 98 ? 10.953 -6.915 6.391 1.00 92.12 98 TRP A CA 1
ATOM 742 C C . TRP A 1 98 ? 11.361 -7.462 5.022 1.00 92.12 98 TRP A C 1
ATOM 744 O O . TRP A 1 98 ? 12.552 -7.505 4.717 1.00 92.12 98 TRP A O 1
ATOM 754 N N . TYR A 1 99 ? 10.387 -7.823 4.182 1.00 90.81 99 TYR A N 1
ATOM 755 C CA . TYR A 1 99 ? 10.677 -8.349 2.849 1.00 90.81 99 TYR A CA 1
ATOM 756 C C . TYR A 1 99 ? 11.389 -7.326 1.968 1.00 90.81 99 TYR A C 1
ATOM 758 O O . TYR A 1 99 ? 12.359 -7.677 1.308 1.00 90.81 99 TYR A O 1
ATOM 766 N N . LYS A 1 100 ? 10.986 -6.054 2.036 1.00 86.75 100 LYS A N 1
ATOM 767 C CA . LYS A 1 100 ? 11.658 -4.977 1.306 1.00 86.75 100 LYS A CA 1
ATOM 768 C C . LYS A 1 100 ? 13.104 -4.751 1.754 1.00 86.75 100 LYS A C 1
ATOM 770 O O . LYS A 1 100 ? 13.974 -4.501 0.934 1.00 86.75 100 LYS A O 1
ATOM 775 N N . LEU A 1 101 ? 13.376 -4.814 3.057 1.00 86.19 101 LEU A N 1
ATOM 776 C CA . LEU A 1 101 ? 14.743 -4.671 3.564 1.00 86.19 101 LEU A CA 1
ATOM 777 C C . LEU A 1 101 ? 15.626 -5.859 3.178 1.00 86.19 101 LEU A C 1
ATOM 779 O O . LEU A 1 101 ? 16.826 -5.675 2.988 1.00 86.19 101 LEU A O 1
ATOM 783 N N . ARG A 1 102 ? 15.045 -7.062 3.082 1.00 84.12 102 ARG A N 1
ATOM 784 C CA . ARG A 1 102 ? 15.747 -8.257 2.605 1.00 84.12 102 ARG A CA 1
ATOM 785 C C . ARG A 1 102 ? 16.091 -8.148 1.119 1.00 84.12 102 ARG A C 1
ATOM 787 O O . ARG A 1 102 ? 17.206 -8.475 0.751 1.00 84.12 102 ARG A O 1
ATOM 794 N N . ASP A 1 103 ? 15.172 -7.629 0.319 1.00 80.75 103 ASP A N 1
ATOM 795 C CA . ASP A 1 103 ? 15.375 -7.342 -1.104 1.00 80.75 103 ASP A CA 1
ATOM 796 C C . ASP A 1 103 ? 16.498 -6.303 -1.317 1.00 80.75 103 ASP A C 1
ATOM 798 O O . ASP A 1 103 ? 17.505 -6.564 -1.971 1.00 80.75 103 ASP A O 1
ATOM 802 N N . ASP A 1 104 ? 16.439 -5.180 -0.587 1.00 77.88 104 ASP A N 1
ATOM 803 C CA . ASP A 1 104 ? 17.484 -4.141 -0.589 1.00 77.88 104 ASP A CA 1
ATOM 804 C C . ASP A 1 104 ? 18.879 -4.667 -0.162 1.00 77.88 104 ASP A C 1
ATOM 806 O O . ASP A 1 104 ? 19.902 -4.048 -0.472 1.00 77.88 104 ASP A O 1
ATOM 810 N N . LEU A 1 105 ? 18.950 -5.757 0.615 1.00 74.44 105 LEU A N 1
ATOM 811 C CA . LEU A 1 105 ? 20.218 -6.383 1.011 1.00 74.44 105 LEU A CA 1
ATOM 812 C C . LEU A 1 105 ? 20.866 -7.167 -0.132 1.00 74.44 105 LEU A C 1
ATOM 814 O O . LEU A 1 105 ? 22.094 -7.279 -0.155 1.00 74.44 105 LEU A O 1
ATOM 818 N N . GLU A 1 106 ? 20.060 -7.715 -1.032 1.00 66.50 106 GLU A N 1
ATOM 819 C CA . GLU A 1 106 ? 20.511 -8.539 -2.149 1.00 66.50 106 GLU A CA 1
ATOM 820 C C . GLU A 1 106 ? 20.916 -7.651 -3.343 1.00 66.50 106 GLU A C 1
ATOM 822 O O . GLU A 1 106 ? 21.971 -7.889 -3.935 1.00 66.50 106 GLU A O 1
ATOM 827 N N . ASP A 1 107 ? 20.203 -6.538 -3.574 1.00 60.75 107 ASP A N 1
ATOM 828 C CA . ASP A 1 107 ? 20.295 -5.775 -4.832 1.00 60.75 107 ASP A CA 1
ATOM 829 C C . ASP A 1 107 ? 21.043 -4.429 -4.787 1.00 60.75 107 ASP A C 1
ATOM 831 O O . ASP A 1 107 ? 21.298 -3.818 -5.830 1.00 60.75 107 ASP A O 1
ATOM 835 N N . GLU A 1 108 ? 21.453 -3.925 -3.615 1.00 63.78 108 GLU A N 1
ATOM 836 C CA . GLU A 1 108 ? 21.984 -2.555 -3.521 1.00 63.78 108 GLU A CA 1
ATOM 837 C C . GLU A 1 108 ? 23.459 -2.395 -3.100 1.00 63.78 108 GLU A C 1
ATOM 839 O O . GLU A 1 108 ? 24.159 -3.321 -2.682 1.00 63.78 108 GLU A O 1
ATOM 844 N N . GLY A 1 109 ? 23.986 -1.172 -3.260 1.00 65.88 109 GLY A N 1
ATOM 845 C CA . GLY A 1 109 ? 25.373 -0.809 -2.949 1.00 65.88 109 GLY A CA 1
ATOM 846 C C . GLY A 1 109 ? 25.754 -0.995 -1.472 1.00 65.88 109 GLY A C 1
ATOM 847 O O . GLY A 1 109 ? 24.905 -1.036 -0.581 1.00 65.88 109 GLY A O 1
ATOM 848 N N . ALA A 1 110 ? 27.062 -1.062 -1.194 1.00 67.00 110 ALA A N 1
ATOM 849 C CA . ALA A 1 110 ? 27.613 -1.444 0.115 1.00 67.00 110 ALA A CA 1
ATOM 850 C C . ALA A 1 110 ? 27.048 -0.653 1.317 1.00 67.00 110 ALA A C 1
ATOM 852 O O . ALA A 1 110 ? 26.825 -1.232 2.378 1.00 67.00 110 ALA A O 1
ATOM 853 N N . LEU A 1 111 ? 26.770 0.648 1.160 1.00 68.12 111 LEU A N 1
ATOM 854 C CA . LEU A 1 111 ? 26.210 1.482 2.231 1.00 68.12 111 LEU A CA 1
ATOM 855 C C . LEU A 1 111 ? 24.748 1.128 2.556 1.00 68.12 111 LEU A C 1
ATOM 857 O O . LEU A 1 111 ? 24.398 1.012 3.730 1.00 68.12 111 LEU A O 1
ATOM 861 N N . ARG A 1 112 ? 23.902 0.932 1.533 1.00 67.12 112 ARG A N 1
ATOM 862 C CA . ARG A 1 112 ? 22.491 0.550 1.720 1.00 67.12 112 ARG A CA 1
ATOM 863 C C . ARG A 1 112 ? 22.403 -0.851 2.320 1.00 67.12 112 ARG A C 1
ATOM 865 O O . ARG A 1 112 ? 21.636 -1.039 3.253 1.00 67.12 112 ARG A O 1
ATOM 872 N N . ARG A 1 113 ? 23.304 -1.764 1.944 1.00 72.75 113 ARG A N 1
ATOM 873 C CA . ARG A 1 113 ? 23.450 -3.075 2.597 1.00 72.75 113 ARG A CA 1
ATOM 874 C C . ARG A 1 113 ? 23.719 -2.994 4.105 1.00 72.75 113 ARG A C 1
ATOM 876 O O . ARG A 1 113 ? 23.086 -3.706 4.879 1.00 72.75 113 ARG A O 1
ATOM 883 N N . VAL A 1 114 ? 24.614 -2.113 4.556 1.00 74.75 114 VAL A N 1
ATOM 884 C CA . VAL A 1 114 ? 24.881 -1.934 6.000 1.00 74.75 114 VAL A CA 1
ATOM 885 C C . VAL A 1 114 ? 23.650 -1.380 6.729 1.00 74.75 114 VAL A C 1
ATOM 887 O O . VAL A 1 114 ? 23.283 -1.872 7.800 1.00 74.75 114 VAL A O 1
ATOM 890 N N . VAL A 1 115 ? 22.974 -0.389 6.144 1.00 75.56 115 VAL A N 1
ATOM 891 C CA . VAL A 1 115 ? 21.754 0.196 6.725 1.00 75.56 115 VAL A CA 1
ATOM 892 C C . VAL A 1 115 ? 20.629 -0.840 6.784 1.00 75.56 115 VAL A C 1
ATOM 894 O O . VAL A 1 115 ? 20.060 -1.060 7.852 1.00 75.56 115 VAL A O 1
ATOM 897 N N . SER A 1 116 ? 20.355 -1.541 5.686 1.00 76.25 116 SER A N 1
ATOM 898 C CA . SER A 1 116 ? 19.335 -2.589 5.632 1.00 76.25 116 SER A CA 1
ATOM 899 C C . SER A 1 116 ? 19.656 -3.748 6.575 1.00 76.25 116 SER A C 1
ATOM 901 O O . SER A 1 116 ? 18.757 -4.262 7.234 1.00 76.25 116 SER A O 1
ATOM 903 N N . GLY A 1 117 ? 20.933 -4.104 6.746 1.00 76.69 117 GLY A N 1
ATOM 904 C CA . GLY A 1 117 ? 21.362 -5.156 7.672 1.00 76.69 117 GLY A CA 1
ATOM 905 C C . GLY A 1 117 ? 21.118 -4.791 9.137 1.00 76.69 117 GLY A C 1
ATOM 906 O O . GLY A 1 117 ? 20.581 -5.592 9.903 1.00 76.69 117 GLY A O 1
ATOM 907 N N . THR A 1 118 ? 21.444 -3.555 9.526 1.00 80.31 118 THR A N 1
ATOM 908 C CA . THR A 1 118 ? 21.169 -3.054 10.885 1.00 80.31 118 THR A CA 1
ATOM 909 C C . THR A 1 118 ? 19.669 -2.910 11.149 1.00 80.31 118 THR A C 1
ATOM 911 O O . THR A 1 118 ? 19.197 -3.293 12.221 1.00 80.31 118 THR A O 1
ATOM 914 N N . ALA A 1 119 ? 18.898 -2.447 10.160 1.00 80.94 119 ALA A N 1
ATOM 915 C CA . ALA A 1 119 ? 17.441 -2.388 10.231 1.00 80.94 119 ALA A CA 1
ATOM 916 C C . ALA A 1 119 ? 16.812 -3.786 10.355 1.00 80.94 119 ALA A C 1
ATOM 918 O O . ALA A 1 119 ? 15.952 -3.991 11.211 1.00 80.94 119 ALA A O 1
ATOM 919 N N . CYS A 1 120 ? 17.284 -4.772 9.585 1.00 82.00 120 CYS A N 1
ATOM 920 C CA . CYS A 1 120 ? 16.850 -6.163 9.716 1.00 82.00 120 CYS A CA 1
ATOM 921 C C . CYS A 1 120 ? 17.117 -6.690 11.129 1.00 82.00 120 CYS A C 1
ATOM 923 O O . CYS A 1 120 ? 16.225 -7.248 11.759 1.00 82.00 120 CYS A O 1
ATOM 925 N N . LEU A 1 121 ? 18.307 -6.465 11.690 1.00 83.56 121 LEU A N 1
ATOM 926 C CA . LEU A 1 121 ? 18.602 -6.881 13.066 1.00 83.56 121 LEU A CA 1
ATOM 927 C C . LEU A 1 121 ? 17.637 -6.252 14.082 1.00 83.56 121 LEU A C 1
ATOM 929 O O . LEU A 1 121 ? 17.130 -6.957 14.955 1.00 83.56 121 LEU A O 1
ATOM 933 N N . ALA A 1 122 ? 17.341 -4.959 13.939 1.00 85.31 122 ALA A N 1
ATOM 934 C CA . ALA A 1 122 ? 16.422 -4.246 14.824 1.00 85.31 122 ALA A CA 1
ATOM 935 C C . ALA A 1 122 ? 14.964 -4.729 14.707 1.00 85.31 122 ALA A C 1
ATOM 937 O O . ALA A 1 122 ? 14.226 -4.692 15.691 1.00 85.31 122 ALA A O 1
ATOM 938 N N . LEU A 1 123 ? 14.546 -5.181 13.521 1.00 88.94 123 LEU A N 1
ATOM 939 C CA . LEU A 1 123 ? 13.169 -5.594 13.241 1.00 88.94 123 LEU A CA 1
ATOM 940 C C . LEU A 1 123 ? 12.947 -7.105 13.344 1.00 88.94 123 LEU A C 1
ATOM 942 O O . LEU A 1 123 ? 11.797 -7.530 13.373 1.00 88.94 123 LEU A O 1
ATOM 946 N N . LYS A 1 124 ? 14.003 -7.922 13.444 1.00 88.88 124 LYS A N 1
ATOM 947 C CA . LYS A 1 124 ? 13.924 -9.394 13.412 1.00 88.88 124 LYS A CA 1
ATOM 948 C C . LYS A 1 124 ? 12.979 -9.981 14.460 1.00 88.88 124 LYS A C 1
ATOM 950 O O . LYS A 1 124 ? 12.197 -10.876 14.148 1.00 88.88 124 LYS A O 1
ATOM 955 N N . SER A 1 125 ? 13.043 -9.493 15.700 1.00 90.25 125 SER A N 1
ATOM 956 C CA . SER A 1 125 ? 12.137 -9.947 16.763 1.00 90.25 125 SER A CA 1
ATOM 957 C C . SER A 1 125 ? 10.691 -9.572 16.446 1.00 90.25 125 SER A C 1
ATOM 959 O O . SER A 1 125 ? 9.805 -10.419 16.529 1.00 90.25 125 SER A O 1
ATOM 961 N N . GLY A 1 126 ? 10.466 -8.333 16.005 1.00 92.25 126 GLY A N 1
ATOM 962 C CA . GLY A 1 126 ? 9.153 -7.861 15.593 1.00 92.25 126 GLY A CA 1
ATOM 963 C C . GLY A 1 126 ? 8.591 -8.669 14.423 1.00 92.25 126 GLY A C 1
ATOM 964 O O . GLY A 1 126 ? 7.439 -9.086 14.482 1.00 92.25 126 GLY A O 1
ATOM 965 N N . TYR A 1 127 ? 9.402 -8.942 13.400 1.00 93.25 127 TYR A N 1
ATOM 966 C CA . TYR A 1 127 ? 9.028 -9.786 12.266 1.00 93.25 127 TYR A CA 1
ATOM 967 C C . TYR A 1 127 ? 8.572 -11.176 12.729 1.00 93.25 127 TYR A C 1
ATOM 969 O O . TYR A 1 127 ? 7.519 -11.649 12.305 1.00 93.25 127 TYR A O 1
ATOM 977 N N . GLY A 1 128 ? 9.296 -11.794 13.670 1.00 93.50 128 GLY A N 1
ATOM 978 C CA . GLY A 1 128 ? 8.887 -13.058 14.286 1.00 93.50 128 GLY A CA 1
ATOM 979 C C . GLY A 1 128 ? 7.526 -12.973 14.990 1.00 93.50 128 GLY A C 1
ATOM 980 O O . GLY A 1 128 ? 6.679 -13.844 14.802 1.00 93.50 128 GLY A O 1
ATOM 981 N N . GLU A 1 129 ? 7.271 -11.907 15.754 1.00 94.44 129 GLU A N 1
ATOM 982 C CA . GLU A 1 129 ? 5.963 -11.671 16.384 1.00 94.44 129 GLU A CA 1
ATOM 983 C C . GLU A 1 129 ? 4.837 -11.473 15.355 1.00 94.44 129 GLU A C 1
ATOM 985 O O . GLU A 1 129 ? 3.766 -12.065 15.500 1.00 94.44 129 GLU A O 1
ATOM 990 N N . ALA A 1 130 ? 5.062 -10.660 14.317 1.00 95.12 130 ALA A N 1
ATOM 991 C CA . ALA A 1 130 ? 4.077 -10.407 13.265 1.00 95.12 130 ALA A CA 1
ATOM 992 C C . ALA A 1 130 ? 3.757 -11.683 12.479 1.00 95.12 130 ALA A C 1
ATOM 994 O O . ALA A 1 130 ? 2.586 -11.981 12.254 1.00 95.12 130 ALA A O 1
ATOM 995 N N . THR A 1 131 ? 4.776 -12.485 12.162 1.00 96.19 131 THR A N 1
ATOM 996 C CA . THR A 1 131 ? 4.627 -13.783 11.489 1.00 96.19 131 THR A CA 1
ATOM 997 C C . THR A 1 131 ? 3.785 -14.744 12.322 1.00 96.19 131 THR A C 1
ATOM 999 O O . THR A 1 131 ? 2.870 -15.374 11.803 1.00 96.19 131 THR A O 1
ATOM 1002 N N . ARG A 1 132 ? 4.011 -14.816 13.643 1.00 96.44 132 ARG A N 1
ATOM 1003 C CA . ARG A 1 132 ? 3.189 -15.662 14.528 1.00 96.44 132 ARG A CA 1
ATOM 1004 C C . ARG A 1 132 ? 1.733 -15.209 14.611 1.00 96.44 132 ARG A C 1
ATOM 1006 O O . ARG A 1 132 ? 0.853 -16.048 14.764 1.00 96.44 132 ARG A O 1
ATOM 1013 N N . ARG A 1 133 ? 1.468 -13.902 14.529 1.00 96.50 133 ARG A N 1
ATOM 1014 C CA . ARG A 1 133 ? 0.100 -13.353 14.534 1.00 96.50 133 ARG A CA 1
ATOM 1015 C C . ARG A 1 133 ? -0.603 -13.516 13.190 1.00 96.50 133 ARG A C 1
ATOM 1017 O O . ARG A 1 133 ? -1.822 -13.656 13.167 1.00 96.50 133 ARG A O 1
ATOM 1024 N N . ARG A 1 134 ? 0.143 -13.442 12.085 1.00 96.88 134 ARG A N 1
ATOM 1025 C CA . ARG A 1 134 ? -0.379 -13.392 10.712 1.00 96.88 134 ARG A CA 1
ATOM 1026 C C . ARG A 1 134 ? 0.382 -14.348 9.773 1.00 96.88 134 ARG A C 1
ATOM 1028 O O . ARG A 1 134 ? 0.921 -13.890 8.765 1.00 96.88 134 ARG A O 1
ATOM 1035 N N . PRO A 1 135 ? 0.409 -15.663 10.056 1.00 97.19 135 PRO A N 1
ATOM 1036 C CA . PRO A 1 135 ? 1.205 -16.614 9.276 1.00 97.19 135 PRO A CA 1
ATOM 1037 C C . PRO A 1 135 ? 0.751 -16.706 7.812 1.00 97.19 135 PRO A C 1
ATOM 1039 O O . PRO A 1 135 ? 1.578 -16.830 6.915 1.00 97.19 135 PRO A O 1
ATOM 1042 N N . GLU A 1 136 ? -0.553 -16.579 7.552 1.00 96.88 136 GLU A N 1
ATOM 1043 C CA . GLU A 1 136 ? -1.101 -16.595 6.189 1.00 96.88 136 GLU A CA 1
ATOM 1044 C C . GLU A 1 136 ? -0.656 -15.380 5.360 1.00 96.88 136 GLU A C 1
ATOM 1046 O O . GLU A 1 136 ? -0.326 -15.530 4.183 1.00 96.88 136 GLU A O 1
ATOM 1051 N N . LEU A 1 137 ? -0.601 -14.187 5.970 1.00 96.44 137 LEU A N 1
ATOM 1052 C CA . LEU A 1 137 ? -0.122 -12.977 5.292 1.00 96.44 137 LEU A CA 1
ATOM 1053 C C . LEU A 1 137 ? 1.387 -13.027 5.059 1.00 96.44 137 LEU A C 1
ATOM 1055 O O . LEU A 1 137 ? 1.838 -12.624 3.994 1.00 96.44 137 LEU A O 1
ATOM 1059 N N . ASP A 1 138 ? 2.165 -13.544 6.012 1.00 97.69 138 ASP A N 1
ATOM 1060 C CA . ASP A 1 138 ? 3.606 -13.730 5.818 1.00 97.69 138 ASP A CA 1
ATOM 1061 C C . ASP A 1 138 ? 3.895 -14.701 4.661 1.00 97.69 138 ASP A C 1
ATOM 1063 O O . ASP A 1 138 ? 4.672 -14.377 3.762 1.00 97.69 138 ASP A O 1
ATOM 1067 N N . ALA A 1 139 ? 3.197 -15.841 4.612 1.00 97.69 139 ALA A N 1
ATOM 1068 C CA . ALA A 1 139 ? 3.329 -16.804 3.520 1.00 97.69 139 ALA A CA 1
ATOM 1069 C C . ALA A 1 139 ? 2.910 -16.216 2.159 1.00 97.69 139 ALA A C 1
ATOM 1071 O O . ALA A 1 139 ? 3.548 -16.492 1.139 1.00 97.69 139 ALA A O 1
ATOM 1072 N N . LEU A 1 140 ? 1.851 -15.398 2.131 1.00 97.56 140 LEU A N 1
ATOM 1073 C CA . LEU A 1 140 ? 1.443 -14.640 0.947 1.00 97.56 140 LEU A CA 1
ATOM 1074 C C . LEU A 1 140 ? 2.543 -13.669 0.506 1.00 97.56 140 LEU A C 1
ATOM 1076 O O . LEU A 1 140 ? 2.945 -13.710 -0.652 1.00 97.56 140 LEU A O 1
ATOM 1080 N N . PHE A 1 141 ? 3.049 -12.832 1.413 1.00 96.12 141 PHE A N 1
ATOM 1081 C CA . PHE A 1 141 ? 4.048 -11.815 1.080 1.00 96.12 141 PHE A CA 1
ATOM 1082 C C . PHE A 1 141 ? 5.343 -12.456 0.595 1.00 96.12 141 PHE A C 1
ATOM 1084 O O . PHE A 1 141 ? 5.869 -12.042 -0.432 1.00 96.12 141 PHE A O 1
ATOM 1091 N N . SER A 1 142 ? 5.807 -13.515 1.262 1.00 95.94 142 SER A N 1
ATOM 1092 C CA . SER A 1 142 ? 6.977 -14.284 0.832 1.00 95.94 142 SER A CA 1
ATOM 1093 C C . SER A 1 142 ? 6.837 -14.778 -0.609 1.00 95.94 142 SER A C 1
ATOM 1095 O O . SER A 1 142 ? 7.730 -14.567 -1.429 1.00 95.94 142 SER A O 1
ATOM 1097 N N . ARG A 1 143 ? 5.688 -15.387 -0.937 1.00 97.12 143 ARG A N 1
ATOM 1098 C CA . ARG A 1 143 ? 5.406 -15.911 -2.278 1.00 97.12 143 ARG A CA 1
ATOM 1099 C C . ARG A 1 143 ? 5.328 -14.800 -3.323 1.00 97.12 143 ARG A C 1
ATOM 1101 O O . ARG A 1 143 ? 5.921 -14.949 -4.385 1.00 97.12 143 ARG A O 1
ATOM 1108 N N . CYS A 1 144 ? 4.619 -13.707 -3.040 1.00 97.06 144 CYS A N 1
ATOM 1109 C CA . CYS A 1 144 ? 4.498 -12.586 -3.974 1.00 97.06 144 CYS A CA 1
ATOM 1110 C C . CYS A 1 144 ? 5.859 -11.922 -4.230 1.00 97.06 144 CYS A C 1
ATOM 1112 O O . CYS A 1 144 ? 6.189 -11.658 -5.378 1.00 97.06 144 CYS A O 1
ATOM 1114 N N . MET A 1 145 ? 6.679 -11.725 -3.195 1.00 94.31 145 MET A N 1
ATOM 1115 C CA . MET A 1 145 ? 8.021 -11.151 -3.349 1.00 94.31 145 MET A CA 1
ATOM 1116 C C . MET A 1 145 ? 8.946 -12.068 -4.156 1.00 94.31 145 MET A C 1
ATOM 1118 O O . MET A 1 145 ? 9.626 -11.602 -5.062 1.00 94.31 145 MET A O 1
ATOM 1122 N N . ALA A 1 146 ? 8.923 -13.381 -3.895 1.00 94.31 146 ALA A N 1
ATOM 1123 C CA . ALA A 1 146 ? 9.677 -14.346 -4.697 1.00 94.31 146 ALA A CA 1
ATOM 1124 C C . ALA A 1 146 ? 9.225 -14.338 -6.165 1.00 94.31 146 ALA A C 1
ATOM 1126 O O . ALA A 1 146 ? 10.050 -14.296 -7.073 1.00 94.31 146 ALA A O 1
ATOM 1127 N N . ARG A 1 147 ? 7.908 -14.307 -6.405 1.00 96.50 147 ARG A N 1
ATOM 1128 C CA . ARG A 1 147 ? 7.352 -14.264 -7.759 1.00 96.50 147 ARG A CA 1
ATOM 1129 C C . ARG A 1 147 ? 7.694 -12.969 -8.495 1.00 96.50 147 ARG A C 1
ATOM 1131 O O . ARG A 1 147 ? 7.914 -13.006 -9.701 1.00 96.50 147 ARG A O 1
ATOM 1138 N N . GLN A 1 148 ? 7.737 -11.844 -7.787 1.00 94.94 148 GLN A N 1
ATOM 1139 C CA . GLN A 1 148 ? 8.192 -10.576 -8.345 1.00 94.94 148 GLN A CA 1
ATOM 1140 C C . GLN A 1 148 ? 9.653 -10.684 -8.797 1.00 94.94 148 GLN A C 1
ATOM 1142 O O . GLN A 1 148 ? 9.926 -10.455 -9.971 1.00 94.94 148 GLN A O 1
ATOM 1147 N N . ALA A 1 149 ? 10.553 -11.147 -7.925 1.00 93.12 149 ALA A N 1
ATOM 1148 C CA . ALA A 1 149 ? 11.966 -11.330 -8.263 1.00 93.12 149 ALA A CA 1
ATOM 1149 C C . ALA A 1 149 ? 12.173 -12.273 -9.468 1.00 93.12 149 ALA A C 1
ATOM 1151 O O . ALA A 1 149 ? 12.985 -11.993 -10.348 1.00 93.12 149 ALA A O 1
ATOM 1152 N N . GLU A 1 150 ? 11.400 -13.362 -9.565 1.00 95.31 150 GLU A N 1
ATOM 1153 C CA . GLU A 1 150 ? 11.422 -14.265 -10.726 1.00 95.31 150 GLU A CA 1
ATOM 1154 C C . GLU A 1 150 ? 11.058 -13.555 -12.039 1.00 95.31 150 GLU A C 1
ATOM 1156 O O . GLU A 1 150 ? 11.720 -13.759 -13.058 1.00 95.31 150 GLU A O 1
ATOM 1161 N N . LEU A 1 151 ? 10.002 -12.735 -12.033 1.00 96.00 151 LEU A N 1
ATOM 1162 C CA . LEU A 1 151 ? 9.537 -12.011 -13.220 1.00 96.00 151 LEU A CA 1
ATOM 1163 C C . LEU A 1 151 ? 10.521 -10.916 -13.643 1.00 96.00 151 LEU A C 1
ATOM 1165 O O . LEU A 1 151 ? 10.747 -10.724 -14.841 1.00 96.00 151 LEU A O 1
ATOM 1169 N N . GLU A 1 152 ? 11.122 -10.230 -12.673 1.00 94.06 152 GLU A N 1
ATOM 1170 C CA . GLU A 1 152 ? 12.144 -9.211 -12.916 1.00 94.06 152 GLU A CA 1
ATOM 1171 C C . GLU A 1 152 ? 13.415 -9.836 -13.507 1.00 94.06 152 GLU A C 1
ATOM 1173 O O . GLU A 1 152 ? 13.918 -9.363 -14.531 1.00 94.06 152 GLU A O 1
ATOM 1178 N N . ALA A 1 153 ? 13.874 -10.962 -12.948 1.00 93.19 153 ALA A N 1
ATOM 1179 C CA . ALA A 1 153 ? 15.014 -11.721 -13.463 1.00 93.19 153 ALA A CA 1
ATOM 1180 C C . ALA A 1 153 ? 14.756 -12.309 -14.861 1.00 93.19 153 ALA A C 1
ATOM 1182 O O . ALA A 1 153 ? 15.664 -12.360 -15.692 1.00 93.19 153 ALA A O 1
ATOM 1183 N N . ALA A 1 154 ? 13.516 -12.718 -15.149 1.00 96.12 154 ALA A N 1
ATOM 1184 C CA . ALA A 1 154 ? 13.101 -13.170 -16.476 1.00 96.12 154 ALA A CA 1
ATOM 1185 C C . ALA A 1 154 ? 12.969 -12.024 -17.498 1.00 96.12 154 ALA A C 1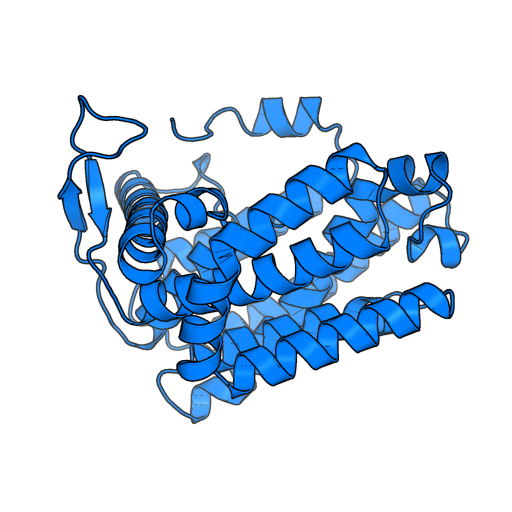
ATOM 1187 O O . ALA A 1 154 ? 12.767 -12.287 -18.684 1.00 96.12 154 ALA A O 1
ATOM 1188 N N . GLY A 1 155 ? 13.071 -10.761 -17.066 1.00 95.31 155 GLY A N 1
ATOM 1189 C CA . GLY A 1 155 ? 12.934 -9.599 -17.937 1.00 95.31 155 GLY A CA 1
ATOM 1190 C C . GLY A 1 155 ? 11.521 -9.437 -18.496 1.00 95.31 155 GLY A C 1
ATOM 1191 O O . GLY A 1 155 ? 11.377 -9.045 -19.654 1.00 95.31 155 GLY A O 1
ATOM 1192 N N . CYS A 1 156 ? 10.492 -9.750 -17.697 1.00 97.00 156 CYS A N 1
ATOM 1193 C CA . CYS A 1 156 ? 9.094 -9.636 -18.107 1.00 97.00 156 CYS A CA 1
ATOM 1194 C C . CYS A 1 156 ? 8.798 -8.255 -18.724 1.00 97.00 156 CYS A C 1
ATOM 1196 O O . CYS A 1 156 ? 9.114 -7.212 -18.157 1.00 97.00 156 CYS A O 1
ATOM 1198 N N . ALA A 1 157 ? 8.191 -8.255 -19.910 1.00 96.31 157 ALA A N 1
ATOM 1199 C CA . ALA A 1 157 ? 7.838 -7.041 -20.648 1.00 96.31 157 ALA A CA 1
ATOM 1200 C C . ALA A 1 157 ? 6.323 -6.773 -20.663 1.00 96.31 157 ALA A C 1
ATOM 1202 O O . ALA A 1 157 ? 5.878 -5.795 -21.257 1.00 96.31 157 ALA A O 1
ATOM 1203 N N . LEU A 1 158 ? 5.522 -7.644 -20.038 1.00 96.94 158 LEU A N 1
ATOM 1204 C CA . LEU A 1 158 ? 4.064 -7.545 -20.011 1.00 96.94 158 LEU A CA 1
ATOM 1205 C C . LEU A 1 158 ? 3.610 -6.850 -18.715 1.00 96.94 158 LEU A C 1
ATOM 1207 O O . LEU A 1 158 ? 3.763 -7.436 -17.640 1.00 96.94 158 LEU A O 1
ATOM 1211 N N . PRO A 1 159 ? 3.013 -5.639 -18.783 1.00 95.38 159 PRO A N 1
ATOM 1212 C CA . PRO A 1 159 ? 2.604 -4.883 -17.596 1.00 95.38 159 PRO A CA 1
ATOM 1213 C C . PRO A 1 159 ? 1.687 -5.658 -16.647 1.00 95.38 159 PRO A C 1
ATOM 1215 O O . PRO A 1 159 ? 1.893 -5.628 -15.437 1.00 95.38 159 PRO A O 1
ATOM 1218 N N . ASP A 1 160 ? 0.706 -6.386 -17.184 1.00 95.31 160 ASP A N 1
ATOM 1219 C CA . ASP A 1 160 ? -0.256 -7.132 -16.368 1.00 95.31 160 ASP A CA 1
ATOM 1220 C C . ASP A 1 160 ? 0.387 -8.294 -15.601 1.00 95.31 160 ASP A C 1
ATOM 1222 O O . ASP A 1 160 ? 0.040 -8.523 -14.440 1.00 95.31 160 ASP A O 1
ATOM 1226 N N . GLU A 1 161 ? 1.330 -9.010 -16.220 1.00 97.06 161 GLU A N 1
ATOM 1227 C CA . GLU A 1 161 ? 2.063 -10.092 -15.554 1.00 97.06 161 GLU A CA 1
ATOM 1228 C C . GLU A 1 161 ? 3.021 -9.534 -14.504 1.00 97.06 161 GLU A C 1
ATOM 1230 O O . GLU A 1 161 ? 3.071 -10.041 -13.386 1.00 97.06 161 GLU A O 1
ATOM 1235 N N . ALA A 1 162 ? 3.732 -8.454 -14.835 1.00 97.25 162 ALA A N 1
ATOM 1236 C CA . ALA A 1 162 ? 4.672 -7.814 -13.927 1.00 97.25 162 ALA A CA 1
ATOM 1237 C C . ALA A 1 162 ? 3.981 -7.216 -12.685 1.00 97.25 162 ALA A C 1
ATOM 1239 O O . ALA A 1 162 ? 4.534 -7.265 -11.590 1.00 97.25 162 ALA A O 1
ATOM 1240 N N . ALA A 1 163 ? 2.747 -6.717 -12.829 1.00 97.62 163 ALA A N 1
ATOM 1241 C CA . ALA A 1 163 ? 1.948 -6.185 -11.724 1.00 97.62 163 ALA A CA 1
ATOM 1242 C C . ALA A 1 163 ? 1.240 -7.265 -10.884 1.00 97.62 163 ALA A C 1
ATOM 1244 O O . ALA A 1 163 ? 0.730 -6.964 -9.799 1.00 97.62 163 ALA A O 1
ATOM 1245 N N . ALA A 1 164 ? 1.158 -8.509 -11.370 1.00 97.88 164 ALA A N 1
ATOM 1246 C CA . ALA A 1 164 ? 0.391 -9.574 -10.725 1.00 97.88 164 ALA A CA 1
ATOM 1247 C C . ALA A 1 164 ? 0.827 -9.863 -9.274 1.00 97.88 164 ALA A C 1
ATOM 1249 O O . ALA A 1 164 ? -0.055 -9.947 -8.418 1.00 97.88 164 ALA A O 1
ATOM 1250 N N . PRO A 1 165 ? 2.129 -9.928 -8.926 1.00 97.69 165 PRO A N 1
ATOM 1251 C CA . PRO A 1 165 ? 2.536 -10.182 -7.545 1.00 97.69 165 PRO A CA 1
ATOM 1252 C C . PRO A 1 165 ? 2.108 -9.072 -6.578 1.00 97.69 165 PRO A C 1
ATOM 1254 O O . PRO A 1 165 ? 1.611 -9.361 -5.489 1.00 97.69 165 PRO A O 1
ATOM 1257 N N . SER A 1 166 ? 2.235 -7.802 -6.979 1.00 96.12 166 SER A N 1
ATOM 1258 C CA . SER A 1 166 ? 1.777 -6.661 -6.172 1.00 96.12 166 SER A CA 1
ATOM 1259 C C . SER A 1 166 ? 0.253 -6.654 -6.013 1.00 96.12 166 SER A C 1
ATOM 1261 O O . SER A 1 166 ? -0.265 -6.341 -4.939 1.00 96.12 166 SER A O 1
ATOM 1263 N N . ALA A 1 167 ? -0.468 -7.040 -7.069 1.00 97.88 167 ALA A N 1
ATOM 1264 C CA . ALA A 1 167 ? -1.916 -7.205 -7.062 1.00 97.88 167 ALA A CA 1
ATOM 1265 C C . ALA A 1 167 ? -2.363 -8.311 -6.090 1.00 97.88 167 ALA A C 1
ATOM 1267 O O . ALA A 1 167 ? -3.230 -8.082 -5.249 1.00 97.88 167 ALA A O 1
ATOM 1268 N N . GLU A 1 168 ? -1.752 -9.494 -6.158 1.00 98.38 168 GLU A N 1
ATOM 1269 C CA . GLU A 1 168 ? -2.042 -10.615 -5.257 1.00 98.38 168 GLU A CA 1
ATOM 1270 C C . GLU A 1 168 ? -1.743 -10.275 -3.794 1.00 98.38 168 GLU A C 1
ATOM 1272 O O . GLU A 1 168 ? -2.534 -10.597 -2.902 1.00 98.38 168 GLU A O 1
ATOM 1277 N N . LEU A 1 169 ? -0.631 -9.577 -3.551 1.00 97.31 169 LEU A N 1
ATOM 1278 C CA . LEU A 1 169 ? -0.235 -9.138 -2.220 1.00 97.31 169 LEU A CA 1
ATOM 1279 C C . LEU A 1 169 ? -1.302 -8.231 -1.592 1.00 97.31 169 LEU A C 1
ATOM 1281 O O . LEU A 1 169 ? -1.731 -8.476 -0.460 1.00 97.31 169 LEU A O 1
ATOM 1285 N N . LEU A 1 170 ? -1.759 -7.201 -2.319 1.00 97.00 170 LEU A N 1
ATOM 1286 C CA . LEU A 1 170 ? -2.794 -6.304 -1.803 1.00 97.00 170 LEU A CA 1
ATOM 1287 C C . LEU A 1 170 ? -4.175 -6.952 -1.765 1.00 97.00 170 LEU A C 1
ATOM 1289 O O . LEU A 1 170 ? -4.927 -6.667 -0.836 1.00 97.00 170 LEU A O 1
ATOM 1293 N N . SER A 1 171 ? -4.495 -7.846 -2.702 1.00 98.38 171 SER A N 1
ATOM 1294 C CA . SER A 1 171 ? -5.716 -8.657 -2.666 1.00 98.38 171 SER A CA 1
ATOM 1295 C C . SER A 1 171 ? -5.848 -9.388 -1.329 1.00 98.38 171 SER A C 1
ATOM 1297 O O . SER A 1 171 ? -6.829 -9.198 -0.610 1.00 98.38 171 SER A O 1
ATOM 1299 N N . GLY A 1 172 ? -4.827 -10.154 -0.930 1.00 98.00 172 GLY A N 1
ATOM 1300 C CA . GLY A 1 172 ? -4.874 -10.883 0.337 1.00 98.00 172 GLY A CA 1
ATOM 1301 C C . GLY A 1 172 ? -4.797 -9.981 1.573 1.00 98.00 172 GLY A C 1
ATOM 1302 O O . GLY A 1 172 ? -5.413 -10.287 2.595 1.00 98.00 172 GLY A O 1
ATOM 1303 N N . LEU A 1 173 ? -4.109 -8.837 1.491 1.00 96.88 173 LEU A N 1
ATOM 1304 C CA . LEU A 1 173 ? -4.086 -7.870 2.589 1.00 96.88 173 LEU A CA 1
ATOM 1305 C C . LEU A 1 173 ? -5.464 -7.233 2.823 1.00 96.88 173 LEU A C 1
ATOM 1307 O O . LEU A 1 173 ? -5.912 -7.163 3.966 1.00 96.88 173 LEU A O 1
ATOM 1311 N N . PHE A 1 174 ? -6.158 -6.810 1.764 1.00 97.69 174 PHE A N 1
ATOM 1312 C CA . PHE A 1 174 ? -7.519 -6.288 1.888 1.00 97.69 174 PHE A CA 1
ATOM 1313 C C . PHE A 1 174 ? -8.517 -7.378 2.271 1.00 97.69 174 PHE A C 1
ATOM 1315 O O . PHE A 1 174 ? -9.424 -7.100 3.050 1.00 97.69 174 PHE A O 1
ATOM 1322 N N . ALA A 1 175 ? -8.331 -8.621 1.820 1.00 98.06 175 ALA A N 1
ATOM 1323 C CA . ALA A 1 175 ? -9.128 -9.760 2.276 1.00 98.06 175 ALA A CA 1
ATOM 1324 C C . ALA A 1 175 ? -9.094 -9.909 3.809 1.00 98.06 175 ALA A C 1
ATOM 1326 O O . ALA A 1 175 ? -10.117 -10.194 4.429 1.00 98.06 175 ALA A O 1
ATOM 1327 N N . ALA A 1 176 ? -7.943 -9.641 4.437 1.00 97.31 176 ALA A N 1
ATOM 1328 C CA . ALA A 1 176 ? -7.785 -9.671 5.892 1.00 97.31 176 ALA A CA 1
ATOM 1329 C C . ALA A 1 176 ? -8.504 -8.523 6.633 1.00 97.31 176 ALA A C 1
ATOM 1331 O O . ALA A 1 176 ? -8.605 -8.571 7.861 1.00 97.31 176 ALA A O 1
ATOM 1332 N N . CYS A 1 177 ? -9.011 -7.511 5.919 1.00 97.06 177 CYS A N 1
ATOM 1333 C CA . CYS A 1 177 ? -9.856 -6.448 6.474 1.00 97.06 177 CYS A CA 1
ATOM 1334 C C . CYS A 1 177 ? -11.331 -6.859 6.607 1.00 97.06 177 CYS A C 1
ATOM 1336 O O . CYS A 1 177 ? -12.112 -6.101 7.181 1.00 97.06 177 CYS A O 1
ATOM 1338 N N . ALA A 1 178 ? -11.734 -8.007 6.051 1.00 97.06 178 ALA A N 1
ATOM 1339 C CA . ALA A 1 178 ? -13.120 -8.456 6.069 1.00 97.06 178 ALA A CA 1
ATOM 1340 C C . ALA A 1 178 ? -13.621 -8.651 7.510 1.00 97.06 178 ALA A C 1
ATOM 1342 O O . ALA A 1 178 ? -13.037 -9.398 8.292 1.00 97.06 178 ALA A O 1
ATOM 1343 N N . ALA A 1 179 ? -14.736 -8.003 7.849 1.00 95.12 179 ALA A N 1
ATOM 1344 C CA . ALA A 1 179 ? -15.459 -8.231 9.099 1.00 95.12 179 ALA A CA 1
ATOM 1345 C C . ALA A 1 179 ? -16.458 -9.397 8.982 1.00 95.12 179 ALA A C 1
ATOM 1347 O O . ALA A 1 179 ? -16.865 -9.974 9.990 1.00 95.12 179 ALA A O 1
ATOM 1348 N N . LYS A 1 180 ? -16.872 -9.726 7.752 1.00 95.38 180 LYS A N 1
ATOM 1349 C CA . LYS A 1 180 ? -17.753 -10.849 7.405 1.00 95.38 180 LYS A CA 1
ATOM 1350 C C . LYS A 1 180 ? -17.216 -11.557 6.164 1.00 95.38 180 LYS A C 1
ATOM 1352 O O . LYS A 1 180 ? -16.741 -10.883 5.252 1.00 95.38 180 LYS A O 1
ATOM 1357 N N . ASP A 1 181 ? -17.378 -12.875 6.085 1.00 94.31 181 ASP A N 1
ATOM 1358 C CA . ASP A 1 181 ? -16.849 -13.687 4.975 1.00 94.31 181 ASP A CA 1
ATOM 1359 C C . ASP A 1 181 ? -17.369 -13.246 3.597 1.00 94.31 181 ASP A C 1
ATOM 1361 O O . ASP A 1 181 ? -16.624 -13.250 2.621 1.00 94.31 181 ASP A O 1
ATOM 1365 N N . GLU A 1 182 ? -18.611 -12.763 3.521 1.00 95.81 182 GLU A N 1
ATOM 1366 C CA . GLU A 1 182 ? -19.226 -12.239 2.290 1.00 95.81 182 GLU A CA 1
ATOM 1367 C C . GLU A 1 182 ? -18.477 -11.031 1.698 1.00 95.81 182 GLU A C 1
ATOM 1369 O O . GLU A 1 182 ? -18.551 -10.776 0.497 1.00 95.81 182 GLU A O 1
ATOM 1374 N N . GLN A 1 183 ? -17.738 -10.280 2.522 1.00 96.94 183 GLN A N 1
ATOM 1375 C CA . GLN A 1 183 ? -16.955 -9.124 2.077 1.00 96.94 183 GLN A CA 1
ATOM 1376 C C . GLN A 1 183 ? -15.634 -9.545 1.426 1.00 96.94 183 GLN A C 1
ATOM 1378 O O . GLN A 1 183 ? -15.051 -8.772 0.666 1.00 96.94 183 GLN A O 1
ATOM 1383 N N . ARG A 1 184 ? -15.145 -10.754 1.725 1.00 97.44 184 ARG A N 1
ATOM 1384 C CA . ARG A 1 184 ? -13.804 -11.204 1.351 1.00 97.44 184 ARG A CA 1
ATOM 1385 C C . ARG A 1 184 ? -13.581 -11.228 -0.168 1.00 97.44 184 ARG A C 1
ATOM 1387 O O . ARG A 1 184 ? -12.609 -10.608 -0.588 1.00 97.44 184 ARG A O 1
ATOM 1394 N N . PRO A 1 185 ? -14.477 -11.782 -1.011 1.00 98.12 185 PRO A N 1
ATOM 1395 C CA . PRO A 1 185 ? -14.281 -11.757 -2.465 1.00 98.12 185 PRO A CA 1
ATOM 1396 C C . PRO A 1 185 ? -14.272 -10.336 -3.050 1.00 98.12 185 PRO A C 1
ATOM 1398 O O . PRO A 1 185 ? -13.545 -10.047 -4.001 1.00 98.12 185 PRO A O 1
ATOM 1401 N N . ILE A 1 186 ? -15.066 -9.425 -2.470 1.00 98.31 186 ILE A N 1
ATOM 1402 C CA . ILE A 1 186 ? -15.109 -8.013 -2.880 1.00 98.31 186 ILE A CA 1
ATOM 1403 C C . ILE A 1 186 ? -13.774 -7.341 -2.547 1.00 98.31 186 ILE A C 1
ATOM 1405 O O . ILE A 1 186 ? -13.221 -6.617 -3.373 1.00 98.31 186 ILE A O 1
ATOM 1409 N N . LEU A 1 187 ? -13.241 -7.604 -1.351 1.00 98.38 187 LEU A N 1
ATOM 1410 C CA . LEU A 1 187 ? -11.970 -7.063 -0.877 1.00 98.38 187 LEU A CA 1
ATOM 1411 C C . LEU A 1 187 ? -10.760 -7.630 -1.622 1.00 98.38 187 LEU A C 1
ATOM 1413 O O . LEU A 1 187 ? -9.826 -6.882 -1.896 1.00 98.38 187 LEU A O 1
ATOM 1417 N N . GLU A 1 188 ? -10.795 -8.909 -1.990 1.00 98.50 188 GLU A N 1
ATOM 1418 C CA . GLU A 1 188 ? -9.780 -9.537 -2.839 1.00 98.50 188 GLU A CA 1
ATOM 1419 C C . GLU A 1 188 ? -9.721 -8.830 -4.197 1.00 98.50 188 GLU A C 1
ATOM 1421 O O . GLU A 1 188 ? -8.673 -8.321 -4.597 1.00 98.50 188 GLU A O 1
ATOM 1426 N N . ARG A 1 189 ? -10.868 -8.676 -4.873 1.00 98.56 189 ARG A N 1
ATOM 1427 C CA . ARG A 1 189 ? -10.933 -7.960 -6.157 1.00 98.56 189 ARG A CA 1
ATOM 1428 C C . ARG A 1 189 ? -10.528 -6.489 -6.018 1.00 98.56 189 ARG A C 1
ATOM 1430 O O . ARG A 1 189 ? -9.785 -5.979 -6.853 1.00 98.56 189 ARG A O 1
ATOM 1437 N N . TYR A 1 190 ? -10.970 -5.817 -4.958 1.00 98.25 190 TYR A N 1
ATOM 1438 C CA . TYR A 1 190 ? -10.588 -4.437 -4.656 1.00 98.25 190 TYR A CA 1
ATOM 1439 C C . TYR A 1 190 ? -9.069 -4.281 -4.488 1.00 98.25 190 TYR A C 1
ATOM 1441 O O . TYR A 1 190 ? -8.453 -3.436 -5.143 1.00 98.25 190 TYR A O 1
ATOM 1449 N N . GLY A 1 191 ? -8.454 -5.125 -3.656 1.00 97.62 191 GLY A N 1
ATOM 1450 C CA . GLY A 1 191 ? -7.017 -5.113 -3.408 1.00 97.62 191 GLY A CA 1
ATOM 1451 C C . GLY A 1 191 ? -6.197 -5.485 -4.641 1.00 97.62 191 GLY A C 1
ATOM 1452 O O . GLY A 1 191 ? -5.167 -4.860 -4.884 1.00 97.62 191 GLY A O 1
ATOM 1453 N N . LEU A 1 192 ? -6.688 -6.420 -5.461 1.00 98.50 192 LEU A N 1
ATOM 1454 C CA . LEU A 1 192 ? -6.067 -6.804 -6.730 1.00 98.50 192 LEU A CA 1
ATOM 1455 C C . LEU A 1 192 ? -5.867 -5.586 -7.639 1.00 98.50 192 LEU A C 1
ATOM 1457 O O . LEU A 1 192 ? -4.756 -5.309 -8.091 1.00 98.50 192 LEU A O 1
ATOM 1461 N N . PHE A 1 193 ? -6.932 -4.823 -7.886 1.00 98.38 193 PHE A N 1
ATOM 1462 C CA . PHE A 1 193 ? -6.849 -3.666 -8.773 1.00 98.38 193 PHE A CA 1
ATOM 1463 C C . PHE A 1 193 ? -6.059 -2.508 -8.166 1.00 98.38 193 PHE A C 1
ATOM 1465 O O . PHE A 1 193 ? -5.283 -1.875 -8.882 1.00 98.38 193 PHE A O 1
ATOM 1472 N N . LEU A 1 194 ? -6.174 -2.259 -6.858 1.00 96.69 194 LEU A N 1
ATOM 1473 C CA . LEU A 1 194 ? -5.333 -1.256 -6.201 1.00 96.69 194 LEU A CA 1
ATOM 1474 C C . LEU A 1 194 ? -3.843 -1.608 -6.259 1.00 96.69 194 LEU A C 1
ATOM 1476 O O . LEU A 1 194 ? -3.026 -0.717 -6.484 1.00 96.69 194 LEU A O 1
ATOM 1480 N N . GLY A 1 195 ? -3.485 -2.885 -6.108 1.00 96.50 195 GLY A N 1
ATOM 1481 C CA . GLY A 1 195 ? -2.097 -3.337 -6.220 1.00 96.50 195 GLY A CA 1
ATOM 1482 C C . GLY A 1 195 ? -1.521 -3.101 -7.611 1.00 96.50 195 GLY A C 1
ATOM 1483 O O . GLY A 1 195 ? -0.384 -2.648 -7.724 1.00 96.50 195 GLY A O 1
ATOM 1484 N N . ARG A 1 196 ? -2.329 -3.287 -8.663 1.00 97.94 196 ARG A N 1
ATOM 1485 C CA . ARG A 1 196 ? -1.938 -2.931 -10.037 1.00 97.94 196 ARG A CA 1
ATOM 1486 C C . ARG A 1 196 ? -1.720 -1.434 -10.210 1.00 97.94 196 ARG A C 1
ATOM 1488 O O . ARG A 1 196 ? -0.696 -1.038 -10.754 1.00 97.94 196 ARG A O 1
ATOM 1495 N N . VAL A 1 197 ? -2.645 -0.598 -9.723 1.00 97.12 197 VAL A N 1
ATOM 1496 C CA . VAL A 1 197 ? -2.479 0.865 -9.798 1.00 97.12 197 VAL A CA 1
ATOM 1497 C C . VAL A 1 197 ? -1.183 1.286 -9.118 1.00 97.12 197 VAL A C 1
ATOM 1499 O O . VAL A 1 197 ? -0.398 2.028 -9.697 1.00 97.12 197 VAL A O 1
ATOM 1502 N N . ILE A 1 198 ? -0.939 0.782 -7.909 1.00 94.56 198 ILE A N 1
ATOM 1503 C CA . ILE A 1 198 ? 0.271 1.086 -7.152 1.00 94.56 198 ILE A CA 1
ATOM 1504 C C . ILE A 1 198 ? 1.533 0.681 -7.924 1.00 94.56 198 ILE A C 1
ATOM 1506 O O . ILE A 1 198 ? 2.451 1.492 -8.024 1.00 94.56 198 ILE A O 1
ATOM 1510 N N . TYR A 1 199 ? 1.560 -0.524 -8.498 1.00 95.88 199 TYR A N 1
ATOM 1511 C CA . TYR A 1 199 ? 2.691 -1.004 -9.292 1.00 95.88 199 TYR A CA 1
ATOM 1512 C C . TYR A 1 199 ? 2.958 -0.117 -10.516 1.00 95.88 199 TYR A C 1
ATOM 1514 O O . TYR A 1 199 ? 4.090 0.292 -10.762 1.00 95.88 199 TYR A O 1
ATOM 1522 N N . PHE A 1 200 ? 1.915 0.236 -11.273 1.00 96.81 200 PHE A N 1
ATOM 1523 C CA . PHE A 1 200 ? 2.065 1.076 -12.463 1.00 96.81 200 PHE A CA 1
ATOM 1524 C C . PHE A 1 200 ? 2.484 2.509 -12.127 1.00 96.81 200 PHE A C 1
ATOM 1526 O O . PHE A 1 200 ? 3.270 3.098 -12.869 1.00 96.81 200 PHE A O 1
ATOM 1533 N N . LEU A 1 201 ? 1.988 3.067 -11.017 1.00 94.75 201 LEU A N 1
ATOM 1534 C CA . LEU A 1 201 ? 2.430 4.371 -10.519 1.00 94.75 201 LEU A CA 1
ATOM 1535 C C . LEU A 1 201 ? 3.922 4.349 -10.188 1.00 94.75 201 LEU A C 1
ATOM 1537 O O . LEU A 1 201 ? 4.643 5.248 -10.609 1.00 94.75 201 LEU A O 1
ATOM 1541 N N . ASP A 1 202 ? 4.378 3.307 -9.501 1.00 93.44 202 ASP A N 1
ATOM 1542 C CA . ASP A 1 202 ? 5.788 3.092 -9.188 1.00 93.44 202 ASP A CA 1
ATOM 1543 C C . ASP A 1 202 ? 6.666 3.005 -10.426 1.00 93.44 202 ASP A C 1
ATOM 1545 O O . ASP A 1 202 ? 7.609 3.781 -10.578 1.00 93.44 202 ASP A O 1
ATOM 1549 N N . ALA A 1 203 ? 6.317 2.099 -11.339 1.00 94.62 203 ALA A N 1
ATOM 1550 C CA . ALA A 1 203 ? 7.077 1.884 -12.559 1.00 94.62 203 ALA A CA 1
ATOM 1551 C C . ALA A 1 203 ? 7.134 3.162 -13.414 1.00 94.62 203 ALA A C 1
ATOM 1553 O O . ALA A 1 203 ? 8.153 3.445 -14.042 1.00 94.62 203 ALA A O 1
ATOM 1554 N N . ALA A 1 204 ? 6.074 3.974 -13.415 1.00 94.50 204 ALA A N 1
ATOM 1555 C CA . ALA A 1 204 ? 6.068 5.257 -14.108 1.00 94.50 204 ALA A CA 1
ATOM 1556 C C . ALA A 1 204 ? 6.889 6.343 -13.387 1.00 94.50 204 ALA A C 1
ATOM 1558 O O . ALA A 1 204 ? 7.505 7.182 -14.047 1.00 94.50 204 ALA A O 1
ATOM 1559 N N . GLU A 1 205 ? 6.894 6.370 -12.049 1.00 91.38 205 GLU A N 1
ATOM 1560 C CA . GLU A 1 205 ? 7.679 7.337 -11.271 1.00 91.38 205 GLU A CA 1
ATOM 1561 C C . GLU A 1 205 ? 9.185 7.086 -11.360 1.00 91.38 205 GLU A C 1
ATOM 1563 O O . GLU A 1 205 ? 9.951 8.054 -11.420 1.00 91.38 205 GLU A O 1
ATOM 1568 N N . ASP A 1 206 ? 9.602 5.822 -11.380 1.00 92.12 206 ASP A N 1
ATOM 1569 C CA . ASP A 1 206 ? 11.016 5.449 -11.405 1.00 92.12 206 ASP A CA 1
ATOM 1570 C C . ASP A 1 206 ? 11.577 5.241 -12.824 1.00 92.12 206 ASP A C 1
ATOM 1572 O O . ASP A 1 206 ? 12.793 5.173 -12.977 1.00 92.12 206 ASP A O 1
ATOM 1576 N N . PHE A 1 207 ? 10.745 5.313 -13.873 1.00 93.62 207 PHE A N 1
ATOM 1577 C CA . PHE A 1 207 ? 11.122 5.109 -15.283 1.00 93.62 207 PHE A CA 1
ATOM 1578 C C . PHE A 1 207 ? 12.455 5.756 -15.705 1.00 93.62 207 PHE A C 1
ATOM 1580 O O . PHE A 1 207 ? 13.341 5.086 -16.230 1.00 93.62 207 PHE A O 1
ATOM 1587 N N . GLU A 1 208 ? 12.630 7.062 -15.469 1.00 91.81 208 GLU A N 1
ATOM 1588 C CA . GLU A 1 208 ? 13.859 7.777 -15.858 1.00 91.81 208 GLU A CA 1
ATOM 1589 C C . GLU A 1 208 ? 15.071 7.360 -15.012 1.00 91.81 208 GLU A C 1
ATOM 1591 O O . GLU A 1 208 ? 16.197 7.315 -15.513 1.00 91.81 208 GLU A O 1
ATOM 1596 N N . ARG A 1 209 ? 14.855 7.063 -13.724 1.00 90.19 209 ARG A N 1
ATOM 1597 C CA . ARG A 1 209 ? 15.921 6.622 -12.817 1.00 90.19 209 ARG A CA 1
ATOM 1598 C C . ARG A 1 209 ? 16.378 5.218 -13.186 1.00 90.19 209 ARG A C 1
ATOM 1600 O O . ARG A 1 209 ? 17.584 4.985 -13.234 1.00 90.19 209 ARG A O 1
ATOM 1607 N N . ASP A 1 210 ? 15.435 4.327 -13.457 1.00 93.06 210 ASP A N 1
ATOM 1608 C CA . ASP A 1 210 ? 15.712 2.942 -13.813 1.00 93.06 210 ASP A CA 1
ATOM 1609 C C . ASP A 1 210 ? 16.441 2.867 -15.153 1.00 93.06 210 ASP A C 1
ATOM 1611 O O . ASP A 1 210 ? 17.438 2.157 -15.259 1.00 93.06 210 ASP A O 1
ATOM 1615 N N . ALA A 1 211 ? 16.047 3.697 -16.127 1.00 92.56 211 ALA A N 1
ATOM 1616 C CA . ALA A 1 211 ? 16.750 3.820 -17.402 1.00 92.56 211 ALA A CA 1
ATOM 1617 C C . ALA A 1 211 ? 18.205 4.280 -17.221 1.00 92.56 211 ALA A C 1
ATOM 1619 O O . ALA A 1 211 ? 19.110 3.758 -17.866 1.00 92.56 211 ALA A O 1
ATOM 1620 N N . ALA A 1 212 ? 18.449 5.241 -16.325 1.00 92.44 212 ALA A N 1
ATOM 1621 C CA . ALA A 1 212 ? 19.794 5.748 -16.056 1.00 92.44 212 ALA A CA 1
ATOM 1622 C C . ALA A 1 212 ? 20.686 4.753 -15.291 1.00 92.44 212 ALA A C 1
ATOM 1624 O O . ALA A 1 212 ? 21.910 4.871 -15.339 1.00 92.44 212 ALA A O 1
ATOM 1625 N N . GLN A 1 213 ? 20.087 3.813 -14.557 1.00 89.69 213 GLN A N 1
ATOM 1626 C CA . GLN A 1 213 ? 20.787 2.845 -13.708 1.00 89.69 213 GLN A CA 1
ATOM 1627 C C . GLN A 1 213 ? 20.792 1.421 -14.283 1.00 89.69 213 GLN A C 1
ATOM 1629 O O . GLN A 1 213 ? 21.280 0.520 -13.607 1.00 89.69 213 GLN A O 1
ATOM 1634 N N . ASP A 1 214 ? 20.258 1.231 -15.495 1.00 88.56 214 ASP A N 1
ATOM 1635 C CA . ASP A 1 214 ? 20.039 -0.076 -16.135 1.00 88.56 214 ASP A CA 1
ATOM 1636 C C . ASP A 1 214 ? 19.293 -1.071 -15.223 1.00 88.56 214 ASP A C 1
ATOM 1638 O O . ASP A 1 214 ? 19.595 -2.263 -15.155 1.00 88.56 214 ASP A O 1
ATOM 1642 N N . ARG A 1 215 ? 18.318 -0.556 -14.461 1.00 91.12 215 ARG A N 1
ATOM 1643 C CA . ARG A 1 215 ? 17.461 -1.354 -13.575 1.00 91.12 215 ARG A CA 1
ATOM 1644 C C . ARG A 1 215 ? 16.240 -1.868 -14.326 1.00 91.12 215 ARG A C 1
ATOM 1646 O O . ARG A 1 215 ? 15.825 -1.315 -15.346 1.00 91.12 215 ARG A O 1
ATOM 1653 N N . TYR A 1 216 ? 15.649 -2.941 -13.807 1.00 93.75 216 TYR A N 1
ATOM 1654 C CA . TYR A 1 216 ? 14.402 -3.456 -14.350 1.00 93.75 216 TYR A CA 1
ATOM 1655 C C . TYR A 1 216 ? 13.280 -2.416 -14.213 1.00 93.75 216 TYR A C 1
ATOM 1657 O O . TYR A 1 216 ? 13.042 -1.875 -13.140 1.00 93.75 216 TYR A O 1
ATOM 1665 N N . ASN A 1 217 ? 12.562 -2.187 -15.310 1.00 96.38 217 ASN A N 1
ATOM 1666 C CA . ASN A 1 217 ? 11.312 -1.444 -15.342 1.00 96.38 217 ASN A CA 1
ATOM 1667 C C . ASN A 1 217 ? 10.459 -2.007 -16.480 1.00 96.38 217 ASN A C 1
ATOM 1669 O O . ASN A 1 217 ? 10.944 -2.128 -17.609 1.00 96.38 217 ASN A O 1
ATOM 1673 N N . VAL A 1 218 ? 9.198 -2.345 -16.209 1.00 96.94 218 VAL A N 1
ATOM 1674 C CA . VAL A 1 218 ? 8.361 -3.041 -17.197 1.00 96.94 218 VAL A CA 1
ATOM 1675 C C . VAL A 1 218 ? 8.145 -2.225 -18.474 1.00 96.94 218 VAL A C 1
ATOM 1677 O O . VAL A 1 218 ? 8.145 -2.786 -19.566 1.00 96.94 218 VAL A O 1
ATOM 1680 N N . PHE A 1 219 ? 8.037 -0.897 -18.371 1.00 96.75 219 PHE A N 1
ATOM 1681 C CA . PHE A 1 219 ? 7.848 -0.033 -19.536 1.00 96.75 219 PHE A CA 1
ATOM 1682 C C . PHE A 1 219 ? 9.127 0.053 -20.381 1.00 96.75 219 PHE A C 1
ATOM 1684 O O . PHE A 1 219 ? 9.065 0.019 -21.608 1.00 96.75 219 PHE A O 1
ATOM 1691 N N . LEU A 1 220 ? 10.302 0.070 -19.744 1.00 96.56 220 LEU A N 1
ATOM 1692 C CA . LEU A 1 220 ? 11.575 -0.011 -20.468 1.00 96.56 220 LEU A CA 1
ATOM 1693 C C . LEU A 1 220 ? 11.736 -1.366 -21.166 1.00 96.56 220 LEU A C 1
ATOM 1695 O O . LEU A 1 220 ? 12.159 -1.412 -22.319 1.00 96.56 220 LEU A O 1
ATOM 1699 N N . ARG A 1 221 ? 11.353 -2.468 -20.506 1.00 96.56 221 ARG A N 1
ATOM 1700 C CA . ARG A 1 221 ? 11.377 -3.819 -21.099 1.00 96.56 221 ARG A CA 1
ATOM 1701 C C . ARG A 1 221 ? 10.386 -3.974 -22.251 1.00 96.56 221 ARG A C 1
ATOM 1703 O O . ARG A 1 221 ? 10.700 -4.660 -23.219 1.00 96.56 221 ARG A O 1
ATOM 1710 N N . ALA A 1 222 ? 9.245 -3.293 -22.185 1.00 94.94 222 ALA A N 1
ATOM 1711 C CA . ALA A 1 222 ? 8.290 -3.191 -23.287 1.00 94.94 222 ALA A CA 1
ATOM 1712 C C . ALA A 1 222 ? 8.797 -2.326 -24.459 1.00 94.94 222 ALA A C 1
ATOM 1714 O O . ALA A 1 222 ? 8.169 -2.308 -25.516 1.00 94.94 222 ALA A O 1
ATOM 1715 N N . GLY A 1 223 ? 9.921 -1.618 -24.294 1.00 93.88 223 GLY A N 1
ATOM 1716 C CA . GLY A 1 223 ? 10.535 -0.798 -25.337 1.00 93.88 223 GLY A CA 1
ATOM 1717 C C . GLY A 1 223 ? 9.782 0.498 -25.639 1.00 93.88 223 GLY A C 1
ATOM 1718 O O . GLY A 1 223 ? 9.946 1.040 -26.730 1.00 93.88 223 GLY A O 1
ATOM 1719 N N . VAL A 1 224 ? 8.955 0.986 -24.708 1.00 94.44 224 VAL A N 1
ATOM 1720 C CA . VAL A 1 224 ? 8.144 2.192 -24.926 1.00 94.44 224 VAL A CA 1
ATOM 1721 C C . VAL A 1 224 ? 8.920 3.463 -24.593 1.00 94.44 224 VAL A C 1
ATOM 1723 O O . VAL A 1 224 ? 9.731 3.496 -23.661 1.00 94.44 224 VAL A O 1
ATOM 1726 N N . CYS A 1 225 ? 8.665 4.538 -25.340 1.00 94.69 225 CYS A N 1
ATOM 1727 C CA . CYS A 1 225 ? 9.236 5.844 -25.020 1.00 94.69 225 CYS A CA 1
ATOM 1728 C C . CYS A 1 225 ? 8.542 6.473 -23.799 1.00 94.69 225 CYS A C 1
ATOM 1730 O O . CYS A 1 225 ? 7.530 5.979 -23.296 1.00 94.69 225 CYS A O 1
ATOM 1732 N N . ARG A 1 226 ? 9.070 7.599 -23.308 1.00 94.19 226 ARG A N 1
ATOM 1733 C CA . ARG A 1 226 ? 8.517 8.285 -22.132 1.00 94.19 226 ARG A CA 1
ATOM 1734 C C . ARG A 1 226 ? 7.061 8.703 -22.350 1.00 94.19 226 ARG A C 1
ATOM 1736 O O . ARG A 1 226 ? 6.236 8.526 -21.461 1.00 94.19 226 ARG A O 1
ATOM 1743 N N . GLU A 1 227 ? 6.734 9.261 -23.509 1.00 94.50 227 GLU A N 1
ATOM 1744 C CA . GLU A 1 227 ? 5.383 9.723 -23.838 1.00 94.50 227 GLU A CA 1
ATOM 1745 C C . GLU A 1 227 ? 4.385 8.558 -23.893 1.00 94.50 227 GLU A C 1
ATOM 1747 O O . GLU A 1 227 ? 3.285 8.651 -23.339 1.00 94.50 227 GLU A O 1
ATOM 1752 N N . GLU A 1 228 ? 4.786 7.445 -24.507 1.00 95.69 228 GLU A N 1
ATOM 1753 C CA . GLU A 1 228 ? 4.003 6.211 -24.565 1.00 95.69 228 GLU A CA 1
ATOM 1754 C C . GLU A 1 228 ? 3.8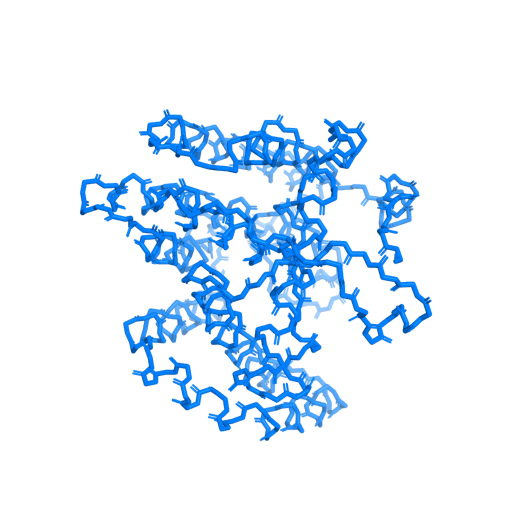15 5.605 -23.176 1.00 95.69 228 GLU A C 1
ATOM 1756 O O . GLU A 1 228 ? 2.690 5.260 -22.818 1.00 95.69 228 GLU A O 1
ATOM 1761 N N . MET A 1 229 ? 4.874 5.552 -22.363 1.00 95.81 229 MET A N 1
ATOM 1762 C CA . MET A 1 229 ? 4.807 5.107 -20.971 1.00 95.81 229 MET A CA 1
ATOM 1763 C C . MET A 1 229 ? 3.785 5.928 -20.182 1.00 95.81 229 MET A C 1
ATOM 1765 O O . MET A 1 229 ? 2.910 5.353 -19.537 1.00 95.81 229 MET A O 1
ATOM 1769 N N . LEU A 1 230 ? 3.826 7.263 -20.269 1.00 95.56 230 LEU A N 1
ATOM 1770 C CA . LEU A 1 230 ? 2.874 8.124 -19.558 1.00 95.56 230 LEU A CA 1
ATOM 1771 C C . LEU A 1 230 ? 1.429 7.847 -19.990 1.00 95.56 230 LEU A C 1
ATOM 1773 O O . LEU A 1 230 ? 0.524 7.836 -19.152 1.00 95.56 230 LEU A O 1
ATOM 1777 N N . CYS A 1 231 ? 1.204 7.631 -21.288 1.00 95.62 231 CYS A N 1
ATOM 1778 C CA . CYS A 1 231 ? -0.113 7.304 -21.826 1.00 95.62 231 CYS A CA 1
ATOM 1779 C C . CYS A 1 231 ? -0.600 5.935 -21.325 1.00 95.62 231 CYS A C 1
ATOM 1781 O O . CYS A 1 231 ? -1.703 5.835 -20.782 1.00 95.62 231 CYS A O 1
ATOM 1783 N N . GLN A 1 232 ? 0.241 4.905 -21.439 1.00 95.94 232 GLN A N 1
ATOM 1784 C CA . GLN A 1 232 ? -0.076 3.540 -21.024 1.00 95.94 232 GLN A CA 1
ATOM 1785 C C . GLN A 1 232 ? -0.299 3.439 -19.514 1.00 95.94 232 GLN A C 1
ATOM 1787 O O . GLN A 1 232 ? -1.328 2.918 -19.089 1.00 95.94 232 GLN A O 1
ATOM 1792 N N . ALA A 1 233 ? 0.600 3.995 -18.697 1.00 96.25 233 ALA A N 1
ATOM 1793 C CA . ALA A 1 233 ? 0.481 3.981 -17.243 1.00 96.25 233 ALA A CA 1
ATOM 1794 C C . ALA A 1 233 ? -0.821 4.650 -16.781 1.00 96.25 233 ALA A C 1
ATOM 1796 O O . ALA A 1 233 ? -1.540 4.089 -15.955 1.00 96.25 233 ALA A O 1
ATOM 1797 N N . ARG A 1 234 ? -1.184 5.808 -17.356 1.00 96.12 234 ARG A N 1
ATOM 1798 C CA . ARG A 1 234 ? -2.460 6.480 -17.055 1.00 96.12 234 ARG A CA 1
ATOM 1799 C C . ARG A 1 234 ? -3.664 5.638 -17.466 1.00 96.12 234 ARG A C 1
ATOM 1801 O O . ARG A 1 234 ? -4.613 5.543 -16.693 1.00 96.12 234 ARG A O 1
ATOM 1808 N N . ALA A 1 235 ? -3.643 5.036 -18.655 1.00 96.81 235 ALA A N 1
ATOM 1809 C CA . ALA A 1 235 ? -4.739 4.196 -19.133 1.00 96.81 235 ALA A CA 1
ATOM 1810 C C . ALA A 1 235 ? -4.950 2.968 -18.229 1.00 96.81 235 ALA A C 1
ATOM 1812 O O . ALA A 1 235 ? -6.067 2.734 -17.763 1.00 96.81 235 ALA A O 1
ATOM 1813 N N . LEU A 1 236 ? -3.872 2.243 -17.915 1.00 97.69 236 LEU A N 1
ATOM 1814 C CA . LEU A 1 236 ? -3.891 1.075 -17.032 1.00 97.69 236 LEU A CA 1
ATOM 1815 C C . LEU A 1 236 ? -4.342 1.444 -15.613 1.00 97.69 236 LEU A C 1
ATOM 1817 O O . LEU A 1 236 ? -5.210 0.776 -15.046 1.00 97.69 236 LEU A O 1
ATOM 1821 N N . CYS A 1 237 ? -3.813 2.539 -15.056 1.00 97.69 237 CYS A N 1
ATOM 1822 C CA . CYS A 1 237 ? -4.215 3.023 -13.738 1.00 97.69 237 CYS A CA 1
ATOM 1823 C C . CYS A 1 237 ? -5.694 3.412 -13.699 1.00 97.69 237 CYS A C 1
ATOM 1825 O O . CYS A 1 237 ? -6.386 3.020 -12.768 1.00 97.69 237 CYS A O 1
ATOM 1827 N N . ASN A 1 238 ? -6.198 4.151 -14.692 1.00 97.31 238 ASN A N 1
ATOM 1828 C CA . ASN A 1 238 ? -7.604 4.562 -14.732 1.00 97.31 238 ASN A CA 1
ATOM 1829 C C . ASN A 1 238 ? -8.550 3.361 -14.846 1.00 97.31 238 ASN A C 1
ATOM 1831 O O . ASN A 1 238 ? -9.571 3.325 -14.162 1.00 97.31 238 ASN A O 1
ATOM 1835 N N . MET A 1 239 ? -8.198 2.363 -15.661 1.00 97.81 239 MET A N 1
ATOM 1836 C CA . MET A 1 239 ? -8.975 1.128 -15.776 1.00 97.81 239 MET A CA 1
ATOM 1837 C C . MET A 1 239 ? -9.039 0.389 -14.433 1.00 97.81 239 MET A C 1
ATOM 1839 O O . MET A 1 239 ? -10.125 0.080 -13.944 1.00 97.81 239 MET A O 1
ATOM 1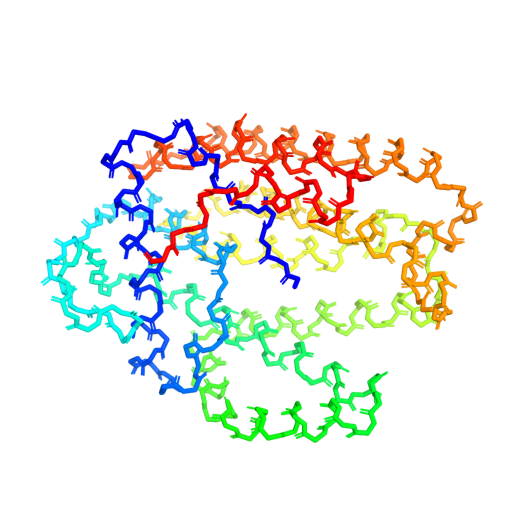843 N N . CYS A 1 240 ? -7.886 0.165 -13.798 1.00 98.25 240 CYS A N 1
ATOM 1844 C CA . CYS A 1 240 ? -7.822 -0.526 -12.511 1.00 98.25 240 CYS A CA 1
ATOM 1845 C C . CYS A 1 240 ? -8.497 0.286 -11.389 1.00 98.25 240 CYS A C 1
ATOM 1847 O O . CYS A 1 240 ? -9.216 -0.277 -10.568 1.00 98.25 240 CYS A O 1
ATOM 1849 N N . ALA A 1 241 ? -8.334 1.610 -11.365 1.00 97.56 241 ALA A N 1
ATOM 1850 C CA . ALA A 1 241 ? -8.996 2.482 -10.397 1.00 97.56 241 ALA A CA 1
ATOM 1851 C C . ALA A 1 241 ? -10.526 2.454 -10.547 1.00 97.56 241 ALA A C 1
ATOM 1853 O O . ALA A 1 241 ? -11.235 2.461 -9.539 1.00 97.56 241 ALA A O 1
ATOM 1854 N N . GLY A 1 242 ? -11.041 2.368 -11.780 1.00 97.88 242 GLY A N 1
ATOM 1855 C CA . GLY A 1 242 ? -12.466 2.174 -12.049 1.00 97.88 242 GLY A CA 1
ATOM 1856 C C . GLY A 1 242 ? -12.994 0.872 -11.445 1.00 97.88 242 GLY A C 1
ATOM 1857 O O . GLY A 1 242 ? -13.956 0.893 -10.679 1.00 97.88 242 GLY A O 1
ATOM 1858 N N . GLU A 1 243 ? -12.318 -0.248 -11.702 1.00 98.19 243 GLU A N 1
ATOM 1859 C CA . GLU A 1 243 ? -12.675 -1.559 -11.139 1.00 98.19 243 GLU A CA 1
ATOM 1860 C C . GLU A 1 243 ? -12.587 -1.597 -9.605 1.00 98.19 243 GLU A C 1
ATOM 1862 O O . GLU A 1 243 ? -13.491 -2.105 -8.934 1.00 98.19 243 GLU A O 1
ATOM 1867 N N . ALA A 1 244 ? -11.536 -1.007 -9.026 1.00 97.81 244 ALA A N 1
ATOM 1868 C CA . ALA A 1 244 ? -11.410 -0.865 -7.578 1.00 97.81 244 ALA A CA 1
ATOM 1869 C C . ALA A 1 244 ? -12.574 -0.041 -7.001 1.00 97.81 244 ALA A C 1
ATOM 1871 O O . ALA A 1 244 ? -13.161 -0.414 -5.988 1.00 97.81 244 ALA A O 1
ATOM 1872 N N . THR A 1 245 ? -12.969 1.042 -7.671 1.00 97.31 245 THR A N 1
ATOM 1873 C CA . THR A 1 245 ? -14.086 1.897 -7.244 1.00 97.31 245 THR A CA 1
ATOM 1874 C C . THR A 1 245 ? -15.431 1.167 -7.301 1.00 97.31 245 THR A C 1
ATOM 1876 O O . THR A 1 245 ? -16.255 1.322 -6.397 1.00 97.31 245 THR A O 1
ATOM 1879 N N . LEU A 1 246 ? -15.654 0.320 -8.312 1.00 97.75 246 LEU A N 1
ATOM 1880 C CA . LEU A 1 246 ? -16.843 -0.537 -8.375 1.00 97.75 246 LEU A CA 1
ATOM 1881 C C . LEU A 1 246 ? -16.904 -1.492 -7.179 1.00 97.75 246 LEU A C 1
ATOM 1883 O O . LEU A 1 246 ? -17.941 -1.577 -6.525 1.00 97.75 246 LEU A O 1
ATOM 1887 N N . CYS A 1 247 ? -15.791 -2.151 -6.846 1.00 97.81 247 CYS A N 1
ATOM 1888 C CA . CYS A 1 247 ? -15.720 -3.043 -5.687 1.00 97.81 247 CYS A CA 1
ATOM 1889 C C . CYS A 1 247 ? -15.930 -2.279 -4.374 1.00 97.81 247 CYS A C 1
ATOM 1891 O O . CYS A 1 247 ? -16.706 -2.707 -3.524 1.00 97.81 247 CYS A O 1
ATOM 1893 N N . TYR A 1 248 ? -15.286 -1.119 -4.231 1.00 97.19 248 TYR A N 1
ATOM 1894 C CA . TYR A 1 248 ? -15.420 -0.242 -3.071 1.00 97.19 248 TYR A CA 1
ATOM 1895 C C . TYR A 1 248 ? -16.879 0.147 -2.799 1.00 97.19 248 TYR A C 1
ATOM 1897 O O . TYR A 1 248 ? -17.322 0.121 -1.653 1.00 97.19 248 TYR A O 1
ATOM 1905 N N . ASN A 1 249 ? -17.659 0.436 -3.843 1.00 96.88 249 ASN A N 1
ATOM 1906 C CA . ASN A 1 249 ? -19.072 0.791 -3.699 1.00 96.88 249 ASN A CA 1
ATOM 1907 C C . ASN A 1 249 ? -19.969 -0.342 -3.194 1.00 96.88 249 ASN A C 1
ATOM 1909 O O . ASN A 1 249 ? -21.053 -0.066 -2.682 1.00 96.88 249 ASN A O 1
ATOM 1913 N N . LEU A 1 250 ? -19.523 -1.594 -3.307 1.00 96.94 250 LEU A N 1
ATOM 1914 C CA . LEU A 1 250 ? -20.230 -2.754 -2.767 1.00 96.94 250 LEU A CA 1
ATOM 1915 C C . LEU A 1 250 ? -19.921 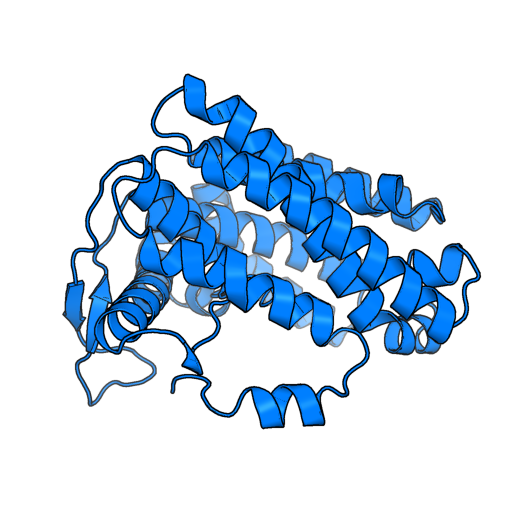-2.991 -1.281 1.00 96.94 250 LEU A C 1
ATOM 1917 O O . LEU A 1 250 ? -20.618 -3.768 -0.630 1.00 96.94 250 LEU A O 1
ATOM 1921 N N . LEU A 1 251 ? -18.885 -2.349 -0.731 1.00 95.69 251 LEU A N 1
ATOM 1922 C CA . LEU A 1 251 ? -18.473 -2.551 0.653 1.00 95.69 251 LEU A CA 1
ATOM 1923 C C . LEU A 1 251 ? -19.417 -1.822 1.626 1.00 95.69 251 LEU A C 1
ATOM 1925 O O . LEU A 1 251 ? -19.566 -0.597 1.546 1.00 95.69 251 LEU A O 1
ATOM 1929 N N . PRO A 1 252 ? -20.017 -2.530 2.603 1.00 93.75 252 PRO A N 1
ATOM 1930 C CA . PRO A 1 252 ? -20.922 -1.931 3.578 1.00 93.75 252 PRO A CA 1
ATOM 1931 C C . PRO A 1 252 ? -20.126 -1.260 4.707 1.00 93.75 252 PRO A C 1
ATOM 1933 O O . PRO A 1 252 ? -20.047 -1.764 5.827 1.00 93.75 252 PRO A O 1
ATOM 1936 N N . LEU A 1 253 ? -19.491 -0.131 4.393 1.00 93.19 253 LEU A N 1
ATOM 1937 C CA . LEU A 1 253 ? -18.723 0.657 5.356 1.00 93.19 253 LEU A CA 1
ATOM 1938 C C . LEU A 1 253 ? -19.646 1.288 6.399 1.00 93.19 253 LEU A C 1
ATOM 1940 O O . LEU A 1 253 ? -20.546 2.055 6.060 1.00 93.19 253 LEU A O 1
ATOM 1944 N N . GLN A 1 254 ? -19.386 0.976 7.666 1.00 90.56 254 GLN A N 1
ATOM 1945 C CA . GLN A 1 254 ? -20.110 1.518 8.815 1.00 90.56 254 GLN A CA 1
ATOM 1946 C C . GLN A 1 254 ? -19.434 2.788 9.340 1.00 90.56 254 GLN A C 1
ATOM 1948 O O . GLN A 1 254 ? -20.107 3.748 9.699 1.00 90.56 254 GLN A O 1
ATOM 1953 N N . GLU A 1 255 ? -18.100 2.809 9.324 1.00 91.88 255 GLU A N 1
ATOM 1954 C CA . GLU A 1 255 ? -17.271 3.925 9.781 1.00 91.88 255 GLU A CA 1
ATOM 1955 C C . GLU A 1 255 ? -16.274 4.362 8.697 1.00 91.88 255 GLU A C 1
ATOM 1957 O O . GLU A 1 255 ? -16.077 3.686 7.686 1.00 91.88 255 GLU A O 1
ATOM 1962 N N . ASN A 1 256 ? -15.639 5.523 8.891 1.00 91.56 256 ASN A N 1
ATOM 1963 C CA . ASN A 1 256 ? -14.583 6.076 8.023 1.00 91.56 256 ASN A CA 1
ATOM 1964 C C . ASN A 1 256 ? -14.974 6.352 6.556 1.00 91.56 256 ASN A C 1
ATOM 1966 O O . ASN A 1 256 ? -14.110 6.734 5.765 1.00 91.56 256 ASN A O 1
ATOM 1970 N N . ARG A 1 257 ? -16.259 6.243 6.193 1.00 93.75 257 ARG A N 1
ATOM 1971 C CA . ARG A 1 257 ? -16.752 6.416 4.816 1.00 93.75 257 ARG A CA 1
ATOM 1972 C C . ARG A 1 257 ? -16.268 7.709 4.156 1.00 93.75 257 ARG A C 1
ATOM 1974 O O . ARG A 1 257 ? -15.743 7.654 3.058 1.00 93.75 257 ARG A O 1
ATOM 1981 N N . ALA A 1 258 ? -16.362 8.850 4.841 1.00 93.50 258 ALA A N 1
ATOM 1982 C CA . ALA A 1 258 ? -15.932 10.138 4.283 1.00 93.50 258 ALA A CA 1
ATOM 1983 C C . ALA A 1 258 ? -14.423 10.194 3.968 1.00 93.50 258 ALA A C 1
ATOM 1985 O O . ALA A 1 258 ? -14.018 10.800 2.980 1.00 93.50 258 ALA A O 1
ATOM 1986 N N . LEU A 1 259 ? -13.589 9.546 4.791 1.00 94.06 259 LEU A N 1
ATOM 1987 C CA . LEU A 1 259 ? -12.146 9.465 4.555 1.00 94.06 259 LEU A CA 1
ATOM 1988 C C . LEU A 1 259 ? -11.826 8.546 3.382 1.00 94.06 259 LEU A C 1
ATOM 1990 O O . LEU A 1 259 ? -11.024 8.902 2.523 1.00 94.06 259 LEU A O 1
ATOM 1994 N N . LEU A 1 260 ? -12.465 7.379 3.350 1.00 94.44 260 LEU A N 1
ATOM 1995 C CA . LEU A 1 260 ? -12.286 6.402 2.285 1.00 94.44 260 LEU A CA 1
ATOM 1996 C C . LEU A 1 260 ? -12.813 6.932 0.943 1.00 94.44 260 LEU A C 1
ATOM 1998 O O . LEU A 1 260 ? -12.139 6.773 -0.068 1.00 94.44 260 LEU A O 1
ATOM 2002 N N . ASP A 1 261 ? -13.936 7.657 0.941 1.00 95.75 261 ASP A N 1
ATOM 2003 C CA . ASP A 1 261 ? -14.465 8.345 -0.239 1.00 95.75 261 ASP A CA 1
ATOM 2004 C C . ASP A 1 261 ? -13.470 9.383 -0.758 1.00 95.75 261 ASP A C 1
ATOM 2006 O O . ASP A 1 261 ? -13.205 9.429 -1.955 1.00 95.75 261 ASP A O 1
ATOM 2010 N N . ASN A 1 262 ? -12.873 10.189 0.125 1.00 95.94 262 ASN A N 1
ATOM 2011 C CA . ASN A 1 262 ? -11.865 11.158 -0.294 1.00 95.94 262 ASN A CA 1
ATOM 2012 C C . ASN A 1 262 ? -10.642 10.458 -0.917 1.00 95.94 262 ASN A C 1
ATOM 2014 O O . ASN A 1 262 ? -10.193 10.869 -1.986 1.00 95.94 262 ASN A O 1
ATOM 2018 N N . VAL A 1 263 ? -10.138 9.372 -0.318 1.00 94.06 263 VAL A N 1
ATOM 2019 C CA . VAL A 1 263 ? -9.030 8.595 -0.904 1.00 94.06 263 VAL A CA 1
ATOM 2020 C C . VAL A 1 263 ? -9.415 8.038 -2.276 1.00 94.06 263 VAL A C 1
ATOM 2022 O O . VAL A 1 263 ? -8.652 8.201 -3.223 1.00 94.06 263 VAL A O 1
ATOM 2025 N N . MET A 1 264 ? -10.589 7.420 -2.407 1.00 95.25 264 MET A N 1
ATOM 2026 C CA . MET A 1 264 ? -10.984 6.726 -3.635 1.00 95.25 264 MET A CA 1
ATOM 2027 C C . MET A 1 264 ? -11.380 7.668 -4.770 1.00 95.25 264 MET A C 1
ATOM 2029 O O . MET A 1 264 ? -10.989 7.440 -5.912 1.00 95.25 264 MET A O 1
ATOM 2033 N N . TYR A 1 265 ? -12.129 8.728 -4.474 1.00 95.81 265 TYR A N 1
ATOM 2034 C CA . TYR A 1 265 ? -12.697 9.610 -5.494 1.00 95.81 265 TYR A CA 1
ATOM 2035 C C . TYR A 1 265 ? -11.850 10.836 -5.804 1.00 95.81 265 TYR A C 1
ATOM 2037 O O . TYR A 1 265 ? -12.023 11.428 -6.866 1.00 95.81 265 TYR A O 1
ATOM 2045 N N . LEU A 1 266 ? -10.948 11.229 -4.904 1.00 94.75 266 LEU A N 1
ATOM 2046 C CA . LEU A 1 266 ? -10.147 12.444 -5.060 1.00 94.75 266 LEU A CA 1
ATOM 2047 C C . LEU A 1 266 ? -8.652 12.128 -5.000 1.00 94.75 266 LEU A C 1
ATOM 2049 O O . LEU A 1 266 ? -7.916 12.452 -5.928 1.00 94.75 266 LEU A O 1
ATOM 2053 N N . GLY A 1 267 ? -8.209 11.437 -3.949 1.00 93.25 267 GLY A N 1
ATOM 2054 C CA . GLY A 1 267 ? -6.805 11.097 -3.722 1.00 93.25 267 GLY A CA 1
ATOM 2055 C C . GLY A 1 267 ? -6.197 10.236 -4.831 1.00 93.25 267 GLY A C 1
ATOM 2056 O O . GLY A 1 267 ? -5.190 10.610 -5.430 1.00 93.25 267 GLY A O 1
ATOM 2057 N N . LEU A 1 268 ? -6.831 9.105 -5.141 1.00 93.94 268 LEU A N 1
ATOM 2058 C CA . LEU A 1 268 ? -6.362 8.153 -6.145 1.00 93.94 268 LEU A CA 1
ATOM 2059 C C . LEU A 1 268 ? -6.344 8.761 -7.562 1.00 93.94 268 LEU A C 1
ATOM 2061 O O . LEU A 1 268 ? -5.282 8.718 -8.192 1.00 93.94 268 LEU A O 1
ATOM 2065 N N . PRO A 1 269 ? -7.419 9.408 -8.063 1.00 94.56 269 PRO A N 1
ATOM 2066 C CA . PRO A 1 269 ? -7.365 10.125 -9.337 1.00 94.56 269 PRO A CA 1
ATOM 2067 C C . PRO A 1 269 ? -6.281 11.203 -9.368 1.00 94.56 269 PRO A C 1
ATOM 2069 O O . PRO A 1 269 ? -5.558 11.319 -10.358 1.00 94.56 269 PRO A O 1
ATOM 2072 N N . GLN A 1 270 ? -6.100 11.954 -8.276 1.00 92.69 270 GLN A N 1
ATOM 2073 C CA . GLN A 1 270 ? -5.048 12.964 -8.187 1.00 92.69 270 GLN A CA 1
ATOM 2074 C C . GLN A 1 270 ? -3.646 12.345 -8.292 1.00 92.69 270 GLN A C 1
ATOM 2076 O O . GLN A 1 270 ? -2.778 12.922 -8.949 1.00 92.69 270 GLN A O 1
ATOM 2081 N N . SER A 1 271 ? -3.409 11.180 -7.684 1.00 91.75 271 SER A N 1
ATOM 2082 C CA . SER A 1 271 ? -2.148 10.439 -7.818 1.00 91.75 271 SER A CA 1
ATOM 2083 C C . SER A 1 271 ? -1.886 10.017 -9.269 1.00 91.75 271 SER A C 1
ATOM 2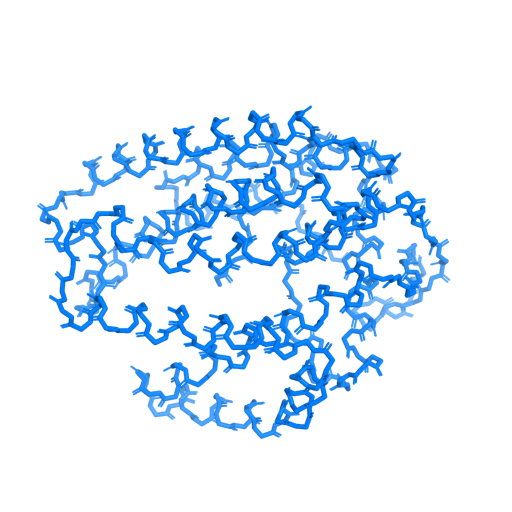085 O O . SER A 1 271 ? -0.771 10.191 -9.758 1.00 91.75 271 SER A O 1
ATOM 2087 N N . ILE A 1 272 ? -2.916 9.557 -9.987 1.00 93.62 272 ILE A N 1
ATOM 2088 C CA . ILE A 1 272 ? -2.817 9.153 -11.400 1.00 93.62 272 ILE A CA 1
ATOM 2089 C C . ILE A 1 272 ? -2.556 10.360 -12.313 1.00 93.62 272 ILE A C 1
ATOM 2091 O O . ILE A 1 272 ? -1.709 10.304 -13.206 1.00 93.62 272 ILE A O 1
ATOM 2095 N N . LEU A 1 273 ? -3.235 11.486 -12.084 1.00 90.44 273 LEU A N 1
ATOM 2096 C CA . LEU A 1 273 ? -3.034 12.710 -12.871 1.00 90.44 273 LEU A CA 1
ATOM 2097 C C . LEU A 1 273 ? -1.601 13.244 -12.759 1.00 90.44 273 LEU A C 1
ATOM 2099 O O . LEU A 1 273 ? -1.059 13.772 -13.730 1.00 90.44 273 LEU A O 1
ATOM 2103 N N . ARG A 1 274 ? -0.971 13.055 -11.595 1.00 88.31 274 ARG A N 1
ATOM 2104 C CA . ARG A 1 274 ? 0.400 13.498 -11.306 1.00 88.31 274 ARG A CA 1
ATOM 2105 C C . ARG A 1 274 ? 1.485 12.610 -11.925 1.00 88.31 274 ARG A C 1
ATOM 2107 O O . ARG A 1 274 ? 2.673 12.907 -11.760 1.00 88.31 274 ARG A O 1
ATOM 2114 N N . ILE A 1 275 ? 1.130 11.535 -12.634 1.00 87.88 275 ILE A N 1
ATOM 2115 C CA . ILE A 1 275 ? 2.099 10.736 -13.397 1.00 87.88 275 ILE A CA 1
ATOM 2116 C C . ILE A 1 275 ? 2.817 11.652 -14.402 1.00 87.88 275 ILE A C 1
ATOM 2118 O O . ILE A 1 275 ? 2.172 12.338 -15.200 1.00 87.88 275 ILE A O 1
ATOM 2122 N N . GLY A 1 276 ? 4.152 11.664 -14.353 1.00 79.25 276 GLY A N 1
ATOM 2123 C CA . GLY A 1 276 ? 5.010 12.494 -15.206 1.00 79.25 276 GLY A CA 1
ATOM 2124 C C . GLY A 1 276 ? 5.328 13.900 -14.682 1.00 79.25 276 GLY A C 1
ATOM 2125 O O . GLY A 1 276 ? 6.152 14.581 -15.295 1.00 79.25 276 GLY A O 1
ATOM 2126 N N . GLU A 1 277 ? 4.736 14.340 -13.564 1.00 82.62 277 GLU A N 1
ATOM 2127 C CA . GLU A 1 277 ? 5.121 15.600 -12.912 1.00 82.62 277 GLU A CA 1
ATOM 2128 C C . GLU A 1 277 ? 6.480 15.480 -12.204 1.00 82.62 277 GLU A C 1
ATOM 2130 O O . GLU A 1 277 ? 6.788 14.462 -11.574 1.00 82.62 277 GLU A O 1
ATOM 2135 N N . SER A 1 278 ? 7.273 16.558 -12.227 1.00 65.19 278 SER A N 1
ATOM 2136 C CA . SER A 1 278 ? 8.526 16.624 -11.470 1.00 65.19 278 SER A CA 1
ATOM 2137 C C . SER A 1 278 ? 8.266 16.482 -9.969 1.00 65.19 278 SER A C 1
ATOM 2139 O O . SER A 1 278 ? 7.310 17.039 -9.431 1.00 65.19 278 SER A O 1
ATOM 2141 N N . GLN A 1 279 ? 9.183 15.839 -9.241 1.00 60.38 279 GLN A N 1
ATOM 2142 C CA . GLN A 1 279 ? 9.147 15.783 -7.773 1.00 60.38 279 GLN A CA 1
ATOM 2143 C C . GLN A 1 279 ? 9.093 17.182 -7.128 1.00 60.38 279 GLN A C 1
ATOM 2145 O O . GLN A 1 279 ? 8.559 17.337 -6.028 1.00 60.38 279 GLN A O 1
ATOM 2150 N N . LYS A 1 280 ? 9.610 18.218 -7.805 1.00 53.91 280 LYS A N 1
ATOM 2151 C CA . LYS A 1 280 ? 9.513 19.616 -7.358 1.00 53.91 280 LYS A CA 1
ATOM 2152 C C . LYS A 1 280 ? 8.082 20.153 -7.467 1.00 53.91 280 LYS A C 1
ATOM 2154 O O . LYS A 1 280 ? 7.609 20.772 -6.516 1.00 53.91 280 LYS A O 1
ATOM 2159 N N . ASP A 1 281 ? 7.383 19.851 -8.558 1.00 59.50 281 ASP A N 1
ATOM 2160 C CA . ASP A 1 281 ? 5.986 20.247 -8.780 1.00 59.50 281 ASP A CA 1
ATOM 2161 C C . ASP A 1 281 ? 5.037 19.449 -7.888 1.00 59.50 281 ASP A C 1
ATOM 2163 O O . ASP A 1 281 ? 4.188 20.031 -7.212 1.00 59.50 281 ASP A O 1
ATOM 2167 N N . LYS A 1 282 ? 5.296 18.145 -7.732 1.00 58.00 282 LYS A N 1
ATOM 2168 C CA . LYS A 1 282 ? 4.607 17.294 -6.760 1.00 58.00 282 LYS A CA 1
ATOM 2169 C C . LYS A 1 282 ? 4.747 17.843 -5.346 1.00 58.00 282 LYS A C 1
ATOM 2171 O O . LYS A 1 282 ? 3.749 17.899 -4.647 1.00 58.00 282 LYS A O 1
ATOM 2176 N N . ARG A 1 283 ? 5.946 18.278 -4.913 1.00 51.12 283 ARG A N 1
ATOM 2177 C CA . ARG A 1 283 ? 6.194 18.892 -3.584 1.00 51.12 283 ARG A CA 1
ATOM 2178 C C . ARG A 1 283 ? 5.579 20.285 -3.432 1.00 51.12 283 ARG A C 1
ATOM 2180 O O . ARG A 1 283 ? 5.130 20.613 -2.333 1.00 51.12 283 ARG A O 1
ATOM 2187 N N . ARG A 1 284 ? 5.540 21.090 -4.498 1.00 45.34 284 ARG A N 1
ATOM 2188 C CA . ARG A 1 284 ? 4.857 22.394 -4.508 1.00 45.34 284 ARG A CA 1
ATOM 2189 C C . ARG A 1 284 ? 3.347 22.219 -4.337 1.00 45.34 284 ARG A C 1
ATOM 2191 O O . ARG A 1 284 ? 2.758 22.911 -3.525 1.00 45.34 284 ARG A O 1
ATOM 2198 N N . ASN A 1 285 ? 2.772 21.202 -4.974 1.00 49.22 285 ASN A N 1
ATOM 2199 C CA . ASN A 1 285 ? 1.369 20.801 -4.823 1.00 49.22 285 ASN A CA 1
ATOM 2200 C C . ASN A 1 285 ? 1.119 19.868 -3.610 1.00 49.22 285 ASN A C 1
ATOM 2202 O O . ASN A 1 285 ? 0.007 19.384 -3.414 1.00 49.22 285 ASN A O 1
ATOM 2206 N N . ARG A 1 286 ? 2.156 19.578 -2.803 1.00 48.03 286 ARG A N 1
ATOM 2207 C CA . ARG A 1 286 ? 2.093 18.843 -1.519 1.00 48.03 286 ARG A CA 1
ATOM 2208 C C . ARG A 1 286 ? 2.252 19.777 -0.322 1.00 48.03 286 ARG A C 1
ATOM 2210 O O . ARG A 1 286 ? 2.553 19.270 0.758 1.00 48.03 286 ARG A O 1
ATOM 2217 N N . HIS A 1 287 ? 2.135 21.097 -0.510 1.00 38.38 287 HIS A N 1
ATOM 2218 C CA . HIS A 1 287 ? 2.416 22.139 0.493 1.00 38.38 287 HIS A CA 1
ATOM 2219 C C . HIS A 1 287 ? 1.506 22.132 1.734 1.00 38.38 287 HIS A C 1
ATOM 2221 O O . HIS A 1 287 ? 1.465 23.108 2.467 1.00 38.38 287 HIS A O 1
ATOM 2227 N N . GLU A 1 288 ? 0.889 20.995 2.046 1.00 41.94 288 GLU A N 1
ATOM 2228 C CA . GLU A 1 288 ? 0.277 20.692 3.333 1.00 41.94 288 GLU A CA 1
ATOM 2229 C C . GLU A 1 288 ? 0.626 19.256 3.767 1.00 41.94 288 GLU A C 1
ATOM 2231 O O . GLU A 1 288 ? -0.237 18.423 4.047 1.00 41.94 288 GLU A O 1
ATOM 2236 N N . ARG A 1 289 ? 1.926 18.914 3.809 1.00 40.06 289 ARG A N 1
ATOM 2237 C CA . ARG A 1 289 ? 2.369 17.780 4.638 1.00 40.06 289 ARG A CA 1
ATOM 2238 C C . ARG A 1 289 ? 2.175 18.195 6.102 1.00 40.06 289 ARG A C 1
ATOM 2240 O O . ARG A 1 289 ? 2.789 19.184 6.502 1.00 40.06 289 ARG A O 1
ATOM 2247 N N . PRO A 1 290 ? 1.383 17.470 6.906 1.00 38.97 290 PRO A N 1
ATOM 2248 C CA . PRO A 1 290 ? 1.236 17.788 8.317 1.00 38.97 290 PRO A CA 1
ATOM 2249 C C . PRO A 1 290 ? 2.590 17.606 9.004 1.00 38.97 290 PRO A C 1
ATOM 2251 O O . PRO A 1 290 ? 3.145 16.506 8.993 1.00 38.97 290 PRO A O 1
ATOM 2254 N N . ILE A 1 291 ? 3.110 18.684 9.585 1.00 36.69 291 ILE A N 1
ATOM 2255 C CA . ILE A 1 291 ? 4.064 18.614 10.697 1.00 36.69 291 ILE A CA 1
ATOM 2256 C C . ILE A 1 291 ? 3.271 18.208 11.947 1.00 36.69 291 ILE A C 1
ATOM 2258 O O . ILE A 1 291 ? 2.147 18.739 12.156 1.00 36.69 291 ILE A O 1
#

Sequence (291 aa):
MFGYLTPLNDELRIREYRAYRGVYCGLCKELGRRYGQASRLLLNYDLVLIALAADGLAGVPPQLSPERCIAGPFARHPISGPTPGLALAADALLLLSWYKLRDDLEDEGALRRVVSGTACLALKSGYGEATRRRPELDALFSRCMARQAELEAAGCALPDEAAAPSAELLSGLFAACAAKDEQRPILERYGLFLGRVIYFLDAAEDFERDAAQDRYNVFLRAGVCREEMLCQARALCNMCAGEATLCYNLLPLQENRALLDNVMYLGLPQSILRIGESQKDKRRNRHERPI

InterPro domains:
  IPR043740 Family of unknown function DUF5685 [PF18937] (1-271)

Foldseek 3Di:
DDPQLAFPLVPDDPVLNLLLVQLLQQLLVLLCVQQNNLLSVLRDSRLSLQLLLLCQLLLNAFPWDQDADPVGNPGTGTHGHDDPSSVLSSLLSLLLLLLVLVVQLVDDDPVSVVVSVVSNVSSVVVNVVSCVVCVVLSVLLVVLSVLLVVCQVVLAQDLLSNLQSLLQSQLVSQLVSHPDNVLNVLSSLLRNLVSSLVLLLVLLVCVVVCVVVVGRHNCVSNVDDNVRSLVVSLVSNVVSLVSSVVSVVPRPGNPPVSRSCSSSVPSNVVSSVCRPPDPVVVVVSVVPPDD

Secondary structure (DSSP, 8-state):
----S---GGGS-HHHHHHHHHHHHHHHHHHHHHH-GGGGGG--SHHHHHHHHHHHHHT----EEEEEETTEEEEEEEEEPP-HHHHHHHHHHHHHHHHHHHHHHHHS-HHHHHHHHHHHHHHHHHHHHHHHH-HHHHHHHHHHHHHHHHHHHTT---HHHHHHHHHHHHHHHHHTT-SSGGGHHHHHHHHHHHHHHHHHHHHHHHHHHHHHHT---HHHHTT--HHHHHHHHHHHHHHHHHHHHHHHHHS---S-HHHHHHIIIIIHHHHHHTTT--HHHHHHTT-----

pLDDT: mean 89.32, std 12.15, range [36.69, 98.56]

Radius of gyration: 18.62 Å; chains: 1; bounding box: 48×39×49 Å